Protein AF-A0A0D2MZL7-F1 (afdb_monomer)

Organism: NCBI:txid145388

Foldseek 3Di:
DVPDAAEAEELAPFPPVVDDPVVRVVLVVLLVVVRYHYHYQWDFDDDDDFWTWIARNVPRDIDIDGDDDDDDPDDDFADPVLLVVLVVQPVSVVVCVPPDSRQRAFEAELLQAGASGQQDGDFASRYAYALAGDDRDPLRRVLSVVSNVVLVVQPAGGQQARWNFPPPDDDDPVLSNVLRHADHDPVVVRNPHNDQDVLNLCCVSVSHPDDDDRPPRTDGPRDGRDRDFQWDKADSDDQKIWTWGDDPHDIDIDITNVSSVVVLVVVLVPDPDVVVSVVSDDPPPPPDDDDDDDDDDDDDDDDDDDDDDDDD

pLDDT: mean 75.84, std 22.02, range [25.56, 98.0]

InterPro domains:
  IPR023753 FAD/NAD(P)-binding domain [PF07992] (5-145)
  IPR036188 FAD/NAD(P)-binding domain superfamily [SSF51905] (13-155)
  IPR045024 Alternative NADH dehydrogenase [PTHR43706] (3-275)
  IPR054585 External alternative NADH-ubiquinone oxidoreductase-like, C-terminal domain [PF22366] (231-275)

Radius of gyration: 26.53 Å; Cα contacts (8 Å, |Δi|>4): 399; chains: 1; bounding box: 82×52×64 Å

Structure (mmCIF, N/CA/C/O backbone):
data_AF-A0A0D2MZL7-F1
#
_entry.id   AF-A0A0D2MZL7-F1
#
loop_
_atom_site.group_PDB
_atom_site.id
_atom_site.type_symbol
_atom_site.label_atom_id
_atom_site.label_alt_id
_atom_site.label_comp_id
_atom_site.label_asym_id
_atom_site.label_entity_id
_atom_site.label_seq_id
_atom_site.pdbx_PDB_ins_code
_atom_site.Cartn_x
_atom_site.Cartn_y
_atom_site.Cartn_z
_atom_site.occupancy
_atom_site.B_iso_or_equiv
_atom_site.auth_seq_id
_atom_site.auth_comp_id
_atom_site.auth_asym_id
_atom_site.auth_atom_id
_atom_site.pdbx_PDB_model_num
ATOM 1 N N . MET A 1 1 ? -26.420 4.384 19.463 1.00 57.41 1 MET A N 1
ATOM 2 C CA . MET A 1 1 ? -27.100 3.161 18.980 1.00 57.41 1 MET A CA 1
ATOM 3 C C . MET A 1 1 ? -27.043 2.121 20.092 1.00 57.41 1 MET A C 1
ATOM 5 O O . MET A 1 1 ? -25.947 1.751 20.472 1.00 57.41 1 MET A O 1
ATOM 9 N N . ARG A 1 2 ? -28.179 1.708 20.673 1.00 75.94 2 ARG A N 1
ATOM 10 C CA . ARG A 1 2 ? -28.197 0.866 21.893 1.00 75.94 2 ARG A CA 1
ATOM 11 C C . ARG A 1 2 ? -27.766 -0.592 21.658 1.00 75.94 2 ARG A C 1
ATOM 13 O O . ARG A 1 2 ? -27.312 -1.236 22.592 1.00 75.94 2 ARG A O 1
ATOM 20 N N . PHE A 1 3 ? -27.877 -1.083 20.422 1.00 87.62 3 PHE A N 1
ATOM 21 C CA . PHE A 1 3 ? -27.614 -2.485 20.059 1.00 87.62 3 PHE A CA 1
ATOM 22 C C . PHE A 1 3 ? -26.417 -2.679 19.118 1.00 87.62 3 PHE A C 1
ATOM 24 O O . PHE A 1 3 ? -26.138 -3.799 18.711 1.00 87.62 3 PHE A O 1
ATOM 31 N N . VAL A 1 4 ? -25.721 -1.601 18.747 1.00 92.62 4 VAL A N 1
ATOM 32 C CA . VAL A 1 4 ? -24.595 -1.656 17.804 1.00 92.62 4 VAL A CA 1
ATOM 33 C C . VAL A 1 4 ? -23.317 -1.319 18.553 1.00 92.62 4 VAL A C 1
ATOM 35 O O . VAL A 1 4 ? -23.238 -0.273 19.197 1.00 92.62 4 VAL A O 1
ATOM 38 N N . ARG A 1 5 ? -22.317 -2.193 18.436 1.00 94.19 5 ARG A N 1
ATOM 39 C CA . ARG A 1 5 ? -20.949 -1.967 18.902 1.00 94.19 5 ARG A CA 1
ATOM 40 C C . ARG A 1 5 ? -20.010 -2.077 17.709 1.00 94.19 5 ARG A C 1
ATOM 42 O O . ARG A 1 5 ? -20.110 -3.029 16.942 1.00 94.19 5 ARG A O 1
ATOM 49 N N . VAL A 1 6 ? -19.115 -1.106 17.568 1.00 96.06 6 VAL A N 1
ATOM 50 C CA . VAL A 1 6 ? -18.046 -1.130 16.568 1.00 96.06 6 VAL A CA 1
ATOM 51 C C . VAL A 1 6 ? -16.736 -1.302 17.315 1.00 96.06 6 VAL A C 1
ATOM 53 O O . VAL A 1 6 ? -16.385 -0.437 18.115 1.00 96.06 6 VAL A O 1
ATOM 56 N N . THR A 1 7 ? -16.034 -2.402 17.051 1.00 97.19 7 THR A N 1
ATOM 57 C CA . THR A 1 7 ? -14.728 -2.684 17.649 1.00 97.19 7 THR A CA 1
ATOM 58 C C . THR A 1 7 ? -13.653 -2.675 16.564 1.00 97.19 7 THR A C 1
ATOM 60 O O . THR A 1 7 ? -13.757 -3.402 15.577 1.00 97.19 7 THR A O 1
ATOM 63 N N . LEU A 1 8 ? -12.624 -1.847 16.739 1.00 97.62 8 LEU A N 1
ATOM 64 C CA . LEU A 1 8 ? -11.424 -1.807 15.910 1.00 97.62 8 LEU A CA 1
ATOM 65 C C . LEU A 1 8 ? -10.320 -2.589 16.620 1.00 97.62 8 LEU A C 1
ATOM 67 O O . LEU A 1 8 ? -9.931 -2.253 17.738 1.00 97.62 8 LEU A O 1
ATOM 71 N N . LEU A 1 9 ? -9.814 -3.622 15.953 1.00 97.38 9 LEU A N 1
ATOM 72 C CA . LEU A 1 9 ? -8.755 -4.489 16.459 1.00 97.38 9 LEU A CA 1
ATOM 73 C C . LEU A 1 9 ? -7.430 -4.141 15.782 1.00 97.38 9 LEU A C 1
ATOM 75 O O . LEU A 1 9 ? -7.381 -3.997 14.560 1.00 97.38 9 LEU A O 1
ATOM 79 N N . GLN A 1 10 ? -6.362 -4.022 16.566 1.00 96.25 10 GLN A N 1
ATOM 80 C CA . GLN A 1 10 ? -5.027 -3.700 16.073 1.00 96.25 10 GLN A CA 1
ATOM 81 C C . GLN A 1 10 ? -3.962 -4.465 16.860 1.00 96.25 10 GLN A C 1
ATOM 83 O O . GLN A 1 10 ? -3.988 -4.502 18.090 1.00 96.25 10 GLN A O 1
ATOM 88 N N . ASN A 1 11 ? -2.996 -5.044 16.144 1.00 95.31 11 ASN A N 1
ATOM 89 C CA . ASN A 1 11 ? -1.933 -5.853 16.745 1.00 95.31 11 ASN A CA 1
ATOM 90 C C . ASN A 1 11 ? -0.804 -5.013 17.358 1.00 95.31 11 ASN A C 1
ATOM 92 O O . ASN A 1 11 ? -0.126 -5.478 18.267 1.00 95.31 11 ASN A O 1
ATOM 96 N N . MET A 1 12 ? -0.608 -3.790 16.870 1.00 94.94 12 MET A N 1
ATOM 97 C CA . MET A 1 12 ? 0.361 -2.831 17.399 1.00 94.94 12 MET A CA 1
ATOM 98 C C . MET A 1 12 ? -0.180 -2.100 18.634 1.00 94.94 12 MET A C 1
ATOM 100 O O . MET A 1 12 ? -1.381 -2.099 18.909 1.00 94.94 12 MET A O 1
ATOM 104 N N . ASP A 1 13 ? 0.709 -1.389 19.325 1.00 94.69 13 ASP A N 1
ATOM 105 C CA . ASP A 1 13 ? 0.376 -0.540 20.476 1.00 94.69 13 ASP A CA 1
ATOM 106 C C . ASP A 1 13 ? -0.321 0.785 20.079 1.00 94.69 13 ASP A C 1
ATOM 108 O O . ASP A 1 13 ? -0.603 1.613 20.940 1.00 94.69 13 ASP A O 1
ATOM 112 N N . SER A 1 14 ? -0.603 1.009 18.785 1.00 96.38 14 SER A N 1
ATOM 113 C CA . SER A 1 14 ? -1.323 2.189 18.286 1.00 96.38 14 SER A CA 1
ATOM 114 C C . SER A 1 14 ? -1.909 1.984 16.878 1.00 96.38 14 SER A C 1
ATOM 116 O O . SER A 1 14 ? -1.528 1.068 16.141 1.00 96.38 14 SER A O 1
ATOM 118 N N . ILE A 1 15 ? -2.836 2.862 16.486 1.00 95.88 15 ILE A N 1
ATOM 119 C CA . ILE A 1 15 ? -3.378 2.968 15.122 1.00 95.88 15 ILE A CA 1
ATOM 120 C C . ILE A 1 15 ? -2.661 4.070 14.341 1.00 95.88 15 ILE A C 1
ATOM 122 O O . ILE A 1 15 ? -2.080 4.974 14.933 1.00 95.88 15 ILE A O 1
ATOM 126 N N . LEU A 1 16 ? -2.759 4.028 13.006 1.00 94.31 16 LEU A N 1
ATOM 127 C CA . LEU A 1 16 ? -2.210 5.069 12.126 1.00 94.31 16 LEU A CA 1
ATOM 128 C C . LEU A 1 16 ? -0.713 5.324 12.397 1.00 94.31 16 LEU A C 1
ATOM 130 O O . LEU A 1 16 ? -0.270 6.466 12.468 1.00 94.31 16 LEU A O 1
ATOM 134 N N . THR A 1 17 ? 0.065 4.247 12.552 1.00 93.12 17 THR A N 1
ATOM 135 C CA . THR A 1 17 ? 1.465 4.267 13.020 1.00 93.12 17 THR A CA 1
ATOM 136 C C . THR A 1 17 ? 2.438 5.028 12.118 1.00 93.12 17 THR A C 1
ATOM 138 O O . THR A 1 17 ? 3.569 5.277 12.515 1.00 93.12 17 THR A O 1
ATOM 141 N N . THR A 1 18 ? 2.007 5.415 10.917 1.00 90.38 18 THR A N 1
ATOM 142 C CA . THR A 1 18 ? 2.747 6.294 10.003 1.00 90.38 18 THR A CA 1
ATOM 143 C C . THR A 1 18 ? 2.676 7.774 10.389 1.00 90.38 18 THR A C 1
ATOM 145 O O . THR A 1 18 ? 3.431 8.568 9.846 1.00 90.38 18 THR A O 1
ATOM 148 N N . PHE A 1 19 ? 1.755 8.164 11.275 1.00 92.88 19 PHE A N 1
ATOM 149 C CA . PHE A 1 19 ? 1.649 9.526 11.806 1.00 92.88 19 PHE A CA 1
ATOM 150 C C . PHE A 1 19 ? 2.464 9.686 13.095 1.00 92.88 19 PHE A C 1
ATOM 152 O O . PHE A 1 19 ? 2.832 8.700 13.731 1.00 92.88 19 PHE A O 1
ATOM 159 N N . SER A 1 20 ? 2.700 10.926 13.527 1.00 92.62 20 SER A N 1
ATOM 160 C CA . SER A 1 20 ? 3.358 11.222 14.804 1.00 92.62 20 SER A CA 1
ATOM 161 C C . SER A 1 20 ? 2.528 10.732 16.006 1.00 92.62 20 SER A C 1
ATOM 163 O O . SER A 1 20 ? 1.295 10.686 15.961 1.00 92.62 20 SER A O 1
ATOM 165 N N . ALA A 1 21 ? 3.185 10.368 17.114 1.00 94.56 21 ALA A N 1
ATOM 166 C CA . ALA A 1 21 ? 2.505 9.862 18.315 1.00 94.56 21 ALA A CA 1
ATOM 167 C C . ALA A 1 21 ? 1.379 10.788 18.846 1.00 94.56 21 ALA A C 1
ATOM 169 O O . ALA A 1 21 ? 0.314 10.271 19.204 1.00 94.56 21 ALA A O 1
ATOM 170 N N . PRO A 1 22 ? 1.521 12.134 18.838 1.00 94.19 22 PRO A N 1
ATOM 171 C CA . PRO A 1 22 ? 0.426 13.034 19.204 1.00 94.19 22 PRO A CA 1
ATOM 172 C C . PRO A 1 22 ? -0.807 12.896 18.299 1.00 94.19 22 PRO A C 1
ATOM 174 O O . PRO A 1 22 ? -1.936 12.854 18.794 1.00 94.19 22 PRO A O 1
ATOM 177 N N . MET A 1 23 ? -0.612 12.769 16.981 1.00 94.38 23 MET A N 1
ATOM 178 C CA . MET A 1 23 ? -1.712 12.587 16.028 1.00 94.38 23 MET A CA 1
ATOM 179 C C . MET A 1 23 ? -2.405 11.237 16.209 1.00 94.38 23 MET A C 1
ATOM 181 O O . MET A 1 23 ? -3.634 11.162 16.151 1.00 94.38 23 MET A O 1
ATOM 185 N N . GLN A 1 24 ? -1.639 10.179 16.486 1.00 96.38 24 GLN A N 1
ATOM 186 C CA . GLN A 1 24 ? -2.191 8.861 16.800 1.00 96.38 24 GLN A CA 1
ATOM 187 C C . GLN A 1 24 ? -3.079 8.913 18.055 1.00 96.38 24 GLN A C 1
ATOM 189 O O . GLN A 1 24 ? -4.227 8.461 18.030 1.00 96.38 24 GLN A O 1
ATOM 194 N N . ALA A 1 25 ? -2.599 9.543 19.134 1.00 95.31 25 ALA A N 1
ATOM 195 C CA . ALA A 1 25 ? -3.368 9.722 20.366 1.00 95.31 25 ALA A CA 1
ATOM 196 C C . ALA A 1 25 ? -4.650 10.541 20.129 1.00 95.31 25 ALA A C 1
ATOM 198 O O . ALA A 1 25 ? -5.723 10.208 20.645 1.00 95.31 25 ALA A O 1
ATOM 199 N N . GLN A 1 26 ? -4.573 11.586 19.299 1.00 93.94 26 GLN A N 1
ATOM 200 C CA . GLN A 1 26 ? -5.739 12.373 18.905 1.00 93.94 26 GLN A CA 1
ATOM 201 C C . GLN A 1 26 ? -6.757 11.553 18.098 1.00 93.94 26 GLN A C 1
ATOM 203 O O . GLN A 1 26 ? -7.966 11.724 18.299 1.00 93.94 26 GLN A O 1
ATOM 208 N N . ALA A 1 27 ? -6.296 10.657 17.221 1.00 95.81 27 ALA A N 1
ATOM 209 C CA . ALA A 1 27 ? -7.142 9.743 16.457 1.00 95.81 27 ALA A CA 1
ATOM 210 C C . ALA A 1 27 ? -7.934 8.818 17.385 1.00 95.81 27 ALA A C 1
ATOM 212 O O . ALA A 1 27 ? -9.165 8.792 17.328 1.00 95.81 27 ALA A O 1
ATOM 213 N N . ILE A 1 28 ? -7.228 8.140 18.298 1.00 96.50 28 ILE A N 1
ATOM 214 C CA . ILE A 1 28 ? -7.805 7.217 19.284 1.00 96.50 28 ILE A CA 1
ATOM 215 C C . ILE A 1 28 ? -8.860 7.943 20.119 1.00 96.50 28 ILE A C 1
ATOM 217 O O . ILE A 1 28 ? -10.017 7.525 20.158 1.00 96.50 28 ILE A O 1
ATOM 221 N N . LYS A 1 29 ? -8.505 9.098 20.696 1.00 95.56 29 LYS A N 1
ATOM 222 C CA . LYS A 1 29 ? -9.428 9.922 21.492 1.00 95.56 29 LYS A CA 1
ATOM 223 C C . LYS A 1 29 ? -10.668 10.334 20.697 1.00 95.56 29 LYS A C 1
ATOM 225 O O . LYS A 1 29 ? -11.769 10.394 21.240 1.00 95.56 29 LYS A O 1
ATOM 230 N N . THR A 1 30 ? -10.505 10.660 19.417 1.00 94.75 30 THR A N 1
ATOM 231 C CA . THR A 1 30 ? -11.607 11.099 18.550 1.00 94.75 30 THR A CA 1
ATOM 232 C C . THR A 1 30 ? -12.548 9.955 18.186 1.00 94.75 30 THR A C 1
ATOM 234 O O . THR A 1 30 ? -13.761 10.159 18.195 1.00 94.75 30 THR A O 1
ATOM 237 N N . MET A 1 31 ? -12.015 8.769 17.897 1.00 95.62 31 MET A N 1
ATOM 238 C CA . MET A 1 31 ? -12.799 7.574 17.580 1.00 95.62 31 MET A CA 1
ATOM 239 C C . MET A 1 31 ? -13.505 7.003 18.820 1.00 95.62 31 MET A C 1
ATOM 241 O O . MET A 1 31 ? -14.687 6.676 18.754 1.00 95.62 31 MET A O 1
ATOM 245 N N . GLN A 1 32 ? -12.849 6.989 19.984 1.00 95.38 32 GLN A N 1
ATOM 246 C CA . GLN A 1 32 ? -13.471 6.571 21.249 1.00 95.38 32 GLN A CA 1
ATOM 247 C C . GLN A 1 32 ? -14.637 7.482 21.653 1.00 95.38 32 GLN A C 1
ATOM 249 O O . GLN A 1 32 ? -15.684 7.002 22.081 1.00 95.38 32 GLN A O 1
ATOM 254 N N . LYS A 1 33 ? -14.517 8.802 21.437 1.00 94.50 33 LYS A N 1
ATOM 255 C CA . LYS A 1 33 ? -15.639 9.750 21.607 1.00 94.50 33 LYS A CA 1
ATOM 256 C C . LYS A 1 33 ? -16.830 9.455 20.689 1.00 94.50 33 LYS A C 1
ATOM 258 O O . LYS A 1 33 ? -17.936 9.890 20.984 1.00 94.50 33 LYS A O 1
ATOM 263 N N . GLN A 1 34 ? -16.606 8.738 19.591 1.00 92.44 34 GLN A N 1
ATOM 264 C CA . GLN A 1 34 ? -17.641 8.269 18.666 1.00 92.44 34 GLN A CA 1
ATOM 265 C C . GLN A 1 34 ? -18.130 6.850 19.012 1.00 92.44 34 GLN A C 1
ATOM 267 O O . GLN A 1 34 ? -18.788 6.216 18.193 1.00 92.44 34 GLN A O 1
ATOM 272 N N . ALA A 1 35 ? -17.828 6.359 20.221 1.00 93.50 35 ALA A N 1
ATOM 273 C CA . ALA A 1 35 ? -18.182 5.029 20.718 1.00 93.50 35 ALA A CA 1
ATOM 274 C C . ALA A 1 35 ? -17.584 3.859 19.910 1.00 93.50 35 ALA A C 1
ATOM 276 O O . ALA A 1 35 ? -18.133 2.757 19.921 1.00 93.50 35 ALA A O 1
ATOM 277 N N . VAL A 1 36 ? -16.451 4.085 19.233 1.00 95.81 36 VAL A N 1
ATOM 278 C CA . VAL A 1 36 ? -15.629 3.001 18.682 1.00 95.81 36 VAL A CA 1
ATOM 279 C C . VAL A 1 36 ? -14.785 2.415 19.810 1.00 95.81 36 VAL A C 1
ATOM 281 O O . VAL A 1 36 ? -13.987 3.121 20.430 1.00 95.81 36 VAL A O 1
ATOM 284 N N . ASP A 1 37 ? -14.959 1.125 20.065 1.00 96.19 37 ASP A N 1
ATOM 285 C CA . ASP A 1 37 ? -14.127 0.352 20.979 1.00 96.19 37 ASP A CA 1
ATOM 286 C C . ASP A 1 37 ? -12.812 -0.004 20.272 1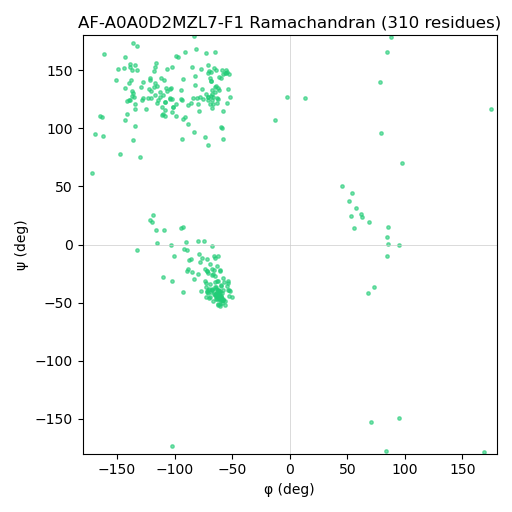.00 96.19 37 ASP A C 1
ATOM 288 O O . ASP A 1 37 ? -12.815 -0.691 19.256 1.00 96.19 37 ASP A O 1
ATOM 292 N N . ILE A 1 38 ? -11.681 0.509 20.752 1.00 97.44 38 ILE A N 1
ATOM 293 C CA . ILE A 1 38 ? -10.372 0.280 20.129 1.00 97.44 38 ILE A CA 1
ATOM 294 C C . ILE A 1 38 ? -9.581 -0.661 21.025 1.00 97.44 38 ILE A C 1
ATOM 296 O O . ILE A 1 38 ? -9.215 -0.287 22.140 1.00 97.44 38 ILE A O 1
ATOM 300 N N . ARG A 1 39 ? -9.263 -1.852 20.516 1.00 96.94 39 ARG A N 1
ATOM 301 C CA . ARG A 1 39 ? -8.434 -2.840 21.214 1.00 96.94 39 ARG A CA 1
ATOM 302 C C . ARG A 1 39 ? -7.090 -2.949 20.498 1.00 96.94 39 ARG A C 1
ATOM 304 O O . ARG A 1 39 ? -7.017 -3.379 19.349 1.00 96.94 39 ARG A O 1
ATOM 311 N N . LEU A 1 40 ? -6.047 -2.493 21.185 1.00 97.38 40 LEU A N 1
ATOM 312 C CA . LEU A 1 40 ? -4.654 -2.479 20.730 1.00 97.38 40 LEU A CA 1
ATOM 313 C C . LEU A 1 40 ? -3.899 -3.680 21.311 1.00 97.38 40 LEU A C 1
ATOM 315 O O . LEU A 1 40 ? -4.342 -4.264 22.301 1.00 97.38 40 LEU A O 1
ATOM 319 N N . GLY A 1 41 ? -2.755 -4.036 20.727 1.00 96.81 41 GLY A N 1
ATOM 320 C CA . GLY A 1 41 ? -1.950 -5.168 21.194 1.00 96.81 41 GLY A CA 1
ATOM 321 C C . GLY A 1 41 ? -2.668 -6.520 21.096 1.00 96.81 41 GLY A C 1
ATOM 322 O O . GLY A 1 41 ? -2.330 -7.447 21.834 1.00 96.81 41 GLY A O 1
ATOM 323 N N . VAL A 1 42 ? -3.669 -6.642 20.218 1.00 97.12 42 VAL A N 1
ATOM 324 C CA . VAL A 1 42 ? -4.440 -7.875 20.003 1.00 97.12 42 VAL A CA 1
ATOM 325 C C . VAL A 1 42 ? -4.352 -8.315 18.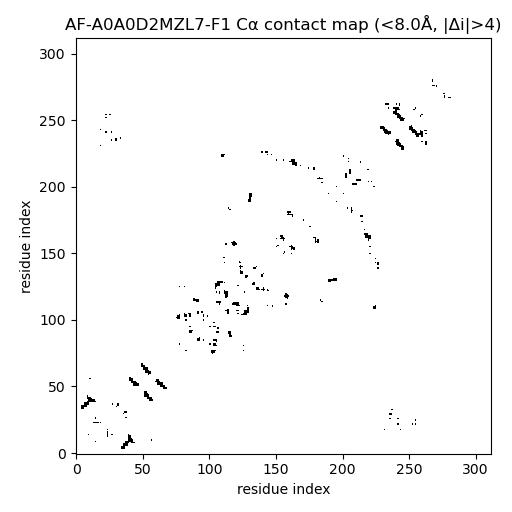549 1.00 97.12 42 VAL A C 1
ATOM 327 O O . VAL A 1 42 ? -4.512 -7.527 17.620 1.00 97.12 42 VAL A O 1
ATOM 330 N N . ARG A 1 43 ? -4.104 -9.603 18.334 1.00 96.81 43 ARG A N 1
ATOM 331 C CA . ARG A 1 43 ? -4.024 -10.212 17.008 1.00 96.81 43 ARG A CA 1
ATOM 332 C C . ARG A 1 43 ? -5.186 -11.169 16.816 1.00 96.81 43 ARG A C 1
ATOM 334 O O . ARG A 1 43 ? -5.412 -12.030 17.655 1.00 96.81 43 ARG A O 1
ATOM 341 N N . VAL A 1 44 ? -5.872 -11.059 15.686 1.00 96.88 44 VAL A N 1
ATOM 342 C CA . VAL A 1 44 ? -6.833 -12.080 15.261 1.00 96.88 44 VAL A CA 1
ATOM 343 C C . VAL A 1 44 ? -6.070 -13.330 14.833 1.00 96.88 44 VAL A C 1
ATOM 345 O O . VAL A 1 44 ? -5.174 -13.240 13.992 1.00 96.88 44 VAL A O 1
ATOM 348 N N . THR A 1 45 ? -6.425 -14.480 15.397 1.00 96.56 45 THR A N 1
ATOM 349 C CA . THR A 1 45 ? -5.819 -15.781 15.073 1.00 96.56 45 THR A CA 1
ATOM 350 C C . THR A 1 45 ? -6.768 -16.699 14.309 1.00 96.56 45 THR A C 1
ATOM 352 O O . THR A 1 45 ? -6.306 -17.493 13.494 1.00 96.56 45 THR A O 1
ATOM 355 N N . ALA A 1 46 ? -8.080 -16.557 14.503 1.00 96.88 46 ALA A N 1
ATOM 356 C CA . ALA A 1 46 ? -9.094 -17.302 13.766 1.00 96.88 46 ALA A CA 1
ATOM 357 C C . ALA A 1 46 ? -10.384 -16.488 13.610 1.00 96.88 46 ALA A C 1
ATOM 359 O O . ALA A 1 46 ? -10.719 -15.660 14.458 1.00 96.88 46 ALA A O 1
ATOM 360 N N . ILE A 1 47 ? -11.113 -16.746 12.523 1.00 96.69 47 ILE A N 1
ATOM 361 C CA . ILE A 1 47 ? -12.442 -16.188 12.259 1.00 96.69 47 ILE A CA 1
ATOM 362 C C . ILE A 1 47 ? -13.382 -17.365 12.009 1.00 96.69 47 ILE A C 1
ATOM 364 O O . ILE A 1 47 ? -13.201 -18.108 11.045 1.00 96.69 47 ILE A O 1
ATOM 368 N N . ALA A 1 48 ? -14.373 -17.532 12.881 1.00 96.62 48 ALA A N 1
ATOM 369 C CA . ALA A 1 48 ? -15.465 -18.481 12.714 1.00 96.62 48 ALA A CA 1
ATOM 370 C C . ALA A 1 48 ? -16.738 -17.750 12.257 1.00 96.62 48 ALA A C 1
ATOM 372 O O . ALA A 1 48 ? -16.710 -16.559 11.938 1.00 96.62 48 ALA A O 1
ATOM 373 N N . ARG A 1 49 ? -17.865 -18.465 12.187 1.00 95.56 49 ARG A N 1
ATOM 374 C CA . ARG A 1 49 ? -19.135 -17.935 11.665 1.00 95.56 49 ARG A CA 1
ATOM 375 C C . ARG A 1 49 ? -19.682 -16.756 12.479 1.00 95.56 49 ARG A C 1
ATOM 377 O O . ARG A 1 49 ? -20.241 -15.836 11.895 1.00 95.56 49 ARG A O 1
ATOM 384 N N . ASP A 1 50 ? -19.555 -16.816 13.796 1.00 96.12 50 ASP A N 1
ATOM 385 C CA . ASP A 1 50 ? -20.186 -15.914 14.767 1.00 96.12 50 ASP A CA 1
ATOM 386 C C . ASP A 1 50 ? -19.212 -15.393 15.835 1.00 96.12 50 ASP A C 1
ATOM 388 O O . ASP A 1 50 ? -19.563 -14.520 16.630 1.00 96.12 50 ASP A O 1
ATOM 392 N N . GLU A 1 51 ? -17.969 -15.875 15.826 1.00 97.44 51 GLU A N 1
ATOM 393 C CA . GLU A 1 51 ? -16.924 -15.479 16.763 1.00 97.44 51 GLU A CA 1
ATOM 394 C C . GLU A 1 51 ? -15.574 -15.256 16.077 1.00 97.44 51 GLU A C 1
ATOM 396 O O . GLU A 1 51 ? -15.235 -15.875 15.065 1.00 97.44 51 GLU A O 1
ATOM 401 N N . ILE A 1 52 ? -14.784 -14.360 16.659 1.00 97.38 52 ILE A N 1
ATOM 402 C CA . ILE A 1 52 ? -13.389 -14.130 16.304 1.00 97.38 52 ILE A CA 1
ATOM 403 C C . ILE A 1 52 ? -12.510 -14.500 17.496 1.00 97.38 52 ILE A C 1
ATOM 405 O O . ILE A 1 52 ? -12.826 -14.160 18.639 1.00 97.38 52 ILE A O 1
ATOM 409 N N . THR A 1 53 ? -11.412 -15.204 17.235 1.00 98.00 53 THR A N 1
ATOM 410 C CA . THR A 1 53 ? -10.410 -15.533 18.253 1.00 98.00 53 THR A CA 1
ATOM 411 C C . THR A 1 53 ? -9.309 -14.487 18.219 1.00 98.00 53 THR A C 1
ATOM 413 O O . THR A 1 53 ? -8.716 -14.211 17.172 1.00 98.00 53 THR A O 1
ATOM 416 N N . LEU A 1 54 ? -9.064 -13.883 19.375 1.00 97.75 54 LEU A N 1
ATOM 417 C CA . LEU A 1 54 ? -8.070 -12.852 19.611 1.00 97.75 54 LEU A CA 1
ATOM 418 C C . LEU A 1 54 ? -6.972 -13.418 20.501 1.00 97.75 54 LEU A C 1
ATOM 420 O O . LEU A 1 54 ? -7.245 -14.159 21.436 1.00 97.75 54 LEU A O 1
ATOM 424 N N . CYS A 1 55 ? -5.739 -13.016 20.243 1.00 97.75 55 CYS A N 1
ATOM 425 C CA . CYS A 1 55 ? -4.582 -13.325 21.063 1.00 97.75 55 CYS A CA 1
ATOM 426 C C . CYS A 1 55 ? -3.925 -12.011 21.490 1.00 97.75 55 CYS A C 1
ATOM 428 O O . CYS A 1 55 ? -3.602 -11.168 20.645 1.00 97.75 55 CYS A O 1
ATOM 430 N N . ASN A 1 56 ? -3.732 -11.820 22.792 1.00 97.31 56 ASN A N 1
ATOM 431 C CA . ASN A 1 56 ? -2.951 -10.703 23.305 1.00 97.31 56 ASN A CA 1
ATOM 432 C C . ASN A 1 56 ? -1.478 -10.890 22.916 1.00 97.3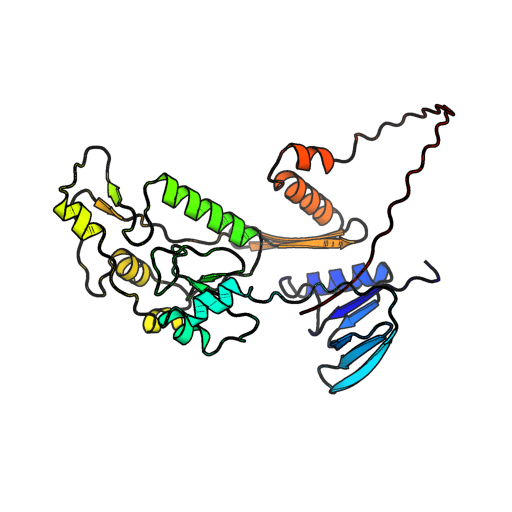1 56 ASN A C 1
ATOM 434 O O . ASN A 1 56 ? -0.862 -11.898 23.250 1.00 97.31 56 ASN A O 1
ATOM 438 N N . VAL A 1 57 ? -0.900 -9.902 22.238 1.00 95.69 57 VAL A N 1
ATOM 439 C CA . VAL A 1 57 ? 0.452 -9.998 21.669 1.00 95.69 57 VAL A CA 1
ATOM 440 C C . VAL A 1 57 ? 1.540 -10.093 22.748 1.00 95.69 57 VAL A C 1
ATOM 442 O O . VAL A 1 57 ? 2.601 -10.653 22.488 1.00 95.69 57 VAL A O 1
ATOM 445 N N . LYS A 1 58 ? 1.293 -9.576 23.959 1.00 95.00 58 LYS A N 1
ATOM 446 C CA . LYS A 1 58 ? 2.267 -9.566 25.066 1.00 95.00 58 LYS A CA 1
ATOM 447 C C . LYS A 1 58 ? 2.127 -10.785 25.975 1.00 95.00 58 LYS A C 1
ATOM 449 O O . LYS A 1 58 ? 3.134 -11.335 26.407 1.00 95.00 58 LYS A O 1
ATOM 454 N N . THR A 1 59 ? 0.899 -11.202 26.278 1.00 96.31 59 THR A N 1
ATOM 455 C CA . THR A 1 59 ? 0.639 -12.289 27.241 1.00 96.31 59 THR A CA 1
ATOM 456 C C . THR A 1 59 ? 0.339 -13.637 26.589 1.00 96.31 59 THR A C 1
ATOM 458 O O . THR A 1 59 ? 0.270 -14.637 27.294 1.00 96.31 59 THR A O 1
ATOM 461 N N . ASN A 1 60 ? 0.132 -13.676 25.268 1.00 95.62 60 ASN A N 1
ATOM 462 C CA . ASN A 1 60 ? -0.394 -14.826 24.521 1.00 95.62 60 ASN A CA 1
ATOM 463 C C . ASN A 1 60 ? -1.754 -15.347 25.022 1.00 95.62 60 ASN A C 1
ATOM 465 O O . ASN A 1 60 ? -2.174 -16.433 24.635 1.00 95.62 60 ASN A O 1
ATOM 469 N N . ALA A 1 61 ? -2.464 -14.581 25.856 1.00 96.75 61 ALA A N 1
ATOM 470 C CA . ALA A 1 61 ? -3.793 -14.957 26.318 1.00 96.75 61 ALA A CA 1
ATOM 471 C C . ALA A 1 61 ? -4.794 -14.919 25.157 1.00 96.75 61 ALA A C 1
ATOM 473 O O . ALA A 1 61 ? -4.831 -13.940 24.403 1.00 96.75 61 ALA A O 1
ATOM 474 N N . GLU A 1 62 ? -5.606 -15.967 25.039 1.00 97.31 62 GLU A N 1
ATOM 475 C CA . GLU A 1 62 ? -6.667 -16.053 24.040 1.00 97.31 62 GLU A CA 1
ATOM 476 C C . GLU A 1 62 ? -8.005 -15.551 24.588 1.00 97.31 62 GLU A C 1
ATOM 478 O O . GLU A 1 62 ? -8.365 -15.785 25.742 1.00 97.31 62 GLU A O 1
ATOM 483 N N . GLU A 1 63 ? -8.761 -14.868 23.736 1.00 96.81 63 GLU A N 1
ATOM 484 C CA . GLU A 1 63 ? -10.108 -14.384 24.013 1.00 96.81 63 GLU A CA 1
ATOM 485 C C . GLU A 1 63 ? -10.987 -14.634 22.785 1.00 96.81 63 GLU A C 1
ATOM 487 O O . GLU A 1 63 ? -10.557 -14.446 21.647 1.00 96.81 63 GLU A O 1
ATOM 492 N N . LYS A 1 64 ? -12.242 -15.025 23.005 1.00 97.25 64 LYS A N 1
ATOM 493 C CA . LYS A 1 64 ? -13.250 -15.114 21.946 1.00 97.25 64 LYS A CA 1
ATOM 494 C C . LYS A 1 64 ? -14.195 -13.925 22.033 1.00 97.25 64 LYS A C 1
ATOM 496 O O . LYS A 1 64 ? -14.667 -13.586 23.116 1.00 97.25 64 LYS A O 1
ATOM 501 N N . MET A 1 65 ? -14.491 -13.313 20.892 1.00 96.50 65 MET A N 1
ATOM 502 C CA . MET A 1 65 ? -15.395 -12.169 20.801 1.00 96.50 65 MET A CA 1
ATOM 503 C C . MET A 1 65 ? -16.484 -12.442 19.755 1.00 96.50 65 MET A C 1
ATOM 505 O O . MET A 1 65 ? -16.149 -12.747 18.609 1.00 96.50 65 MET A O 1
ATOM 509 N N . PRO A 1 66 ? -17.779 -12.322 20.099 1.00 96.75 66 PRO A N 1
ATOM 510 C CA . PRO A 1 66 ? -18.850 -12.487 19.127 1.00 96.75 66 PRO A CA 1
ATOM 511 C C . PRO A 1 66 ? -18.891 -11.304 18.157 1.00 96.75 66 PRO A C 1
ATOM 513 O O . PRO A 1 66 ? -18.615 -10.162 18.539 1.00 96.75 66 PRO A O 1
ATOM 516 N N . TYR A 1 67 ? -19.280 -11.553 16.910 1.00 96.62 67 TYR A N 1
ATOM 517 C CA . TYR A 1 67 ? -19.457 -10.498 15.914 1.00 96.62 67 TYR A CA 1
ATOM 518 C C . TYR A 1 67 ? -20.642 -10.786 14.983 1.00 96.62 67 TYR A C 1
ATOM 520 O O . TYR A 1 67 ? -21.001 -11.933 14.745 1.00 96.62 67 TYR A O 1
ATOM 528 N N . GLY A 1 68 ? -21.254 -9.724 14.447 1.00 96.25 68 GLY A N 1
ATOM 529 C CA . GLY A 1 68 ? -22.282 -9.832 13.398 1.00 96.25 68 GLY A CA 1
ATOM 530 C C . GLY A 1 68 ? -21.760 -9.512 11.993 1.00 96.25 68 GLY A C 1
ATOM 531 O O . GLY A 1 68 ? -22.224 -10.077 11.010 1.00 96.25 68 GLY A O 1
ATOM 532 N N . LEU A 1 69 ? -20.777 -8.612 11.896 1.00 95.38 69 LEU A N 1
ATOM 533 C CA . LEU A 1 69 ? -20.089 -8.248 10.658 1.00 95.38 69 LEU A CA 1
ATOM 534 C C . LEU A 1 69 ? -18.585 -8.139 10.924 1.00 95.38 69 LEU A C 1
ATOM 536 O O . LEU A 1 69 ? -18.177 -7.419 11.835 1.00 95.38 69 LEU A O 1
ATOM 540 N N . CYS A 1 70 ? -17.773 -8.826 10.120 1.00 95.81 70 CYS A N 1
ATOM 541 C CA . CYS A 1 70 ? -16.319 -8.702 10.136 1.00 95.81 70 CYS A CA 1
ATOM 542 C C . CYS A 1 70 ? -15.860 -7.956 8.878 1.00 95.81 70 CYS A C 1
ATOM 544 O O . CYS A 1 70 ? -16.141 -8.384 7.759 1.00 95.81 70 CYS A O 1
ATOM 546 N N . LEU A 1 71 ? -15.149 -6.842 9.065 1.00 96.25 71 LEU A N 1
ATOM 547 C CA . LEU A 1 71 ? -14.461 -6.127 7.994 1.00 96.25 71 LEU A CA 1
ATOM 548 C C . LEU A 1 71 ? -12.956 -6.343 8.153 1.00 96.25 71 LEU A C 1
ATOM 550 O O . LEU A 1 71 ? -12.348 -5.819 9.085 1.00 96.25 71 LEU A O 1
ATOM 554 N N . TRP A 1 72 ? -12.353 -7.095 7.233 1.00 94.94 72 TRP A N 1
ATOM 555 C CA . TRP A 1 72 ? -10.913 -7.336 7.236 1.00 94.94 72 TRP A CA 1
ATOM 556 C C . TRP A 1 72 ? -10.185 -6.316 6.359 1.00 94.94 72 TRP A C 1
ATOM 558 O O . TRP A 1 72 ? -10.257 -6.370 5.133 1.00 94.94 72 TRP A O 1
ATOM 568 N N . SER A 1 73 ? -9.470 -5.386 6.990 1.00 93.25 73 SER A N 1
ATOM 569 C CA . SER A 1 73 ? -8.711 -4.325 6.312 1.00 93.25 73 SER A CA 1
ATOM 570 C C . SER A 1 73 ? -7.204 -4.391 6.595 1.00 93.25 73 SER A C 1
ATOM 572 O O . SER A 1 73 ? -6.531 -3.361 6.568 1.00 93.25 73 SER A O 1
ATOM 574 N N . ALA A 1 74 ? -6.677 -5.576 6.926 1.00 89.38 74 ALA A N 1
ATOM 575 C CA . ALA A 1 74 ? -5.291 -5.763 7.350 1.00 89.38 74 ALA A CA 1
ATOM 576 C C . ALA A 1 74 ? -4.491 -6.648 6.380 1.00 89.38 74 ALA A C 1
ATOM 578 O O . ALA A 1 74 ? -4.869 -7.782 6.096 1.00 89.38 74 ALA A O 1
ATOM 579 N N . GLY A 1 75 ? -3.327 -6.153 5.958 1.00 86.88 75 GLY A N 1
ATOM 580 C CA . GLY A 1 75 ? -2.345 -6.915 5.187 1.00 86.88 75 GLY A CA 1
ATOM 581 C C . GLY A 1 75 ? -2.675 -7.060 3.699 1.00 86.88 75 GLY A C 1
ATOM 582 O O . GLY A 1 75 ? -3.807 -7.326 3.307 1.00 86.88 75 GLY A O 1
ATOM 583 N N . ASN A 1 76 ? -1.637 -6.939 2.873 1.00 90.88 76 ASN A N 1
ATOM 584 C CA . ASN A 1 76 ? -1.682 -7.268 1.452 1.00 90.88 76 ASN A CA 1
ATOM 585 C C . ASN A 1 76 ? -0.862 -8.541 1.223 1.00 90.88 76 ASN A C 1
ATOM 587 O O . ASN A 1 76 ? 0.199 -8.717 1.824 1.00 90.88 76 ASN A O 1
ATOM 591 N N . ALA A 1 77 ? -1.335 -9.411 0.334 1.00 92.12 77 ALA A N 1
ATOM 592 C CA . ALA A 1 77 ? -0.632 -10.624 -0.063 1.00 92.12 77 ALA A CA 1
ATOM 593 C C . ALA A 1 77 ? -0.298 -10.592 -1.557 1.00 92.12 77 ALA A C 1
ATOM 595 O O . ALA A 1 77 ? -1.033 -10.028 -2.372 1.00 92.12 77 ALA A O 1
ATOM 596 N N . ALA A 1 78 ? 0.806 -11.237 -1.916 1.00 94.31 78 ALA A N 1
ATOM 597 C CA . ALA A 1 78 ? 1.214 -11.419 -3.297 1.00 94.31 78 ALA A CA 1
ATOM 598 C C . ALA A 1 78 ? 0.166 -12.238 -4.063 1.00 94.31 78 ALA A C 1
ATOM 600 O O . ALA A 1 78 ? -0.291 -13.282 -3.589 1.00 94.31 78 ALA A O 1
ATOM 601 N N . ARG A 1 79 ? -0.188 -11.789 -5.271 1.00 95.75 79 ARG A N 1
ATOM 602 C CA . ARG A 1 79 ? -1.062 -12.549 -6.176 1.00 95.75 79 ARG A CA 1
ATOM 603 C C . ARG A 1 79 ? -0.336 -13.779 -6.745 1.00 95.75 79 ARG A C 1
ATOM 605 O O . ARG A 1 79 ? 0.884 -13.719 -6.896 1.00 95.75 79 ARG A O 1
ATOM 612 N N . PRO A 1 80 ? -1.059 -14.844 -7.153 1.00 95.38 80 PRO A N 1
ATOM 613 C CA . PRO A 1 80 ? -0.453 -16.036 -7.756 1.00 95.38 80 PRO A CA 1
ATOM 614 C C . PRO A 1 80 ? 0.492 -15.732 -8.925 1.00 95.38 80 PRO A C 1
ATOM 616 O O . PRO A 1 80 ? 1.574 -16.298 -8.983 1.00 95.38 80 PRO A O 1
ATOM 619 N N . LEU A 1 81 ? 0.142 -14.769 -9.788 1.00 95.81 81 LEU A N 1
ATOM 620 C CA . LEU A 1 81 ? 1.009 -14.313 -10.882 1.00 95.81 81 LEU A CA 1
ATOM 621 C C . LEU A 1 81 ? 2.367 -13.797 -10.383 1.00 95.81 81 LEU A C 1
ATOM 623 O O . LEU A 1 81 ? 3.403 -14.176 -10.913 1.00 95.81 81 LEU A O 1
ATOM 627 N N . VAL A 1 82 ? 2.368 -12.954 -9.346 1.00 96.56 82 VAL A N 1
ATOM 628 C CA . VAL A 1 82 ? 3.600 -12.386 -8.774 1.00 96.56 82 VAL A CA 1
ATOM 629 C C . VAL A 1 82 ? 4.455 -13.494 -8.167 1.00 96.56 82 VAL A C 1
ATOM 631 O O . VAL A 1 82 ? 5.654 -13.536 -8.410 1.00 96.56 82 VAL A O 1
ATOM 634 N N . ARG A 1 83 ? 3.835 -14.426 -7.431 1.00 95.56 83 ARG A N 1
ATOM 635 C CA . ARG A 1 83 ? 4.535 -15.587 -6.860 1.00 95.56 83 ARG A CA 1
ATOM 636 C C . ARG A 1 83 ? 5.151 -16.469 -7.946 1.00 95.56 83 ARG A C 1
ATOM 638 O O . ARG A 1 83 ? 6.297 -16.875 -7.807 1.00 95.56 83 ARG A O 1
ATOM 645 N N . GLY A 1 84 ? 4.408 -16.721 -9.023 1.00 95.69 84 GLY A N 1
ATOM 646 C CA . GLY A 1 84 ? 4.884 -17.494 -10.168 1.00 95.69 84 GLY A CA 1
ATOM 647 C C . GLY A 1 84 ? 6.083 -16.841 -10.851 1.00 95.69 84 GLY A C 1
ATOM 648 O O . GLY A 1 84 ? 7.085 -17.508 -11.074 1.00 95.69 84 GLY A O 1
ATOM 649 N N . LEU A 1 85 ? 6.021 -15.530 -11.109 1.00 95.94 85 LEU A N 1
ATOM 650 C CA . LEU A 1 85 ? 7.132 -14.789 -11.716 1.00 95.94 85 LEU A CA 1
ATOM 651 C C . LEU A 1 85 ? 8.376 -14.767 -10.818 1.00 95.94 85 LEU A C 1
ATOM 653 O O . LEU A 1 85 ? 9.476 -15.002 -11.304 1.00 95.94 85 LEU A O 1
ATOM 657 N N . VAL A 1 86 ? 8.206 -14.538 -9.511 1.00 95.69 86 VAL A N 1
ATOM 658 C CA . VAL A 1 86 ? 9.321 -14.578 -8.549 1.00 95.69 86 VAL A CA 1
ATOM 659 C C . VAL A 1 86 ? 9.968 -15.964 -8.509 1.00 95.69 86 VAL A C 1
ATOM 661 O O . VAL A 1 86 ? 11.186 -16.051 -8.464 1.00 95.69 86 VAL A O 1
ATOM 664 N N . GLY A 1 87 ? 9.174 -17.038 -8.561 1.00 94.88 87 GLY A N 1
ATOM 665 C CA . GLY A 1 87 ? 9.686 -18.412 -8.579 1.00 94.88 87 GLY A CA 1
ATOM 666 C C . GLY A 1 87 ? 10.349 -18.829 -9.897 1.00 94.88 87 GLY A C 1
ATOM 667 O O . GLY A 1 87 ? 11.154 -19.754 -9.898 1.00 94.88 87 GLY A O 1
ATOM 668 N N . ALA A 1 88 ? 10.013 -18.170 -11.008 1.00 96.00 88 ALA A N 1
ATOM 669 C CA . ALA A 1 88 ? 10.523 -18.503 -12.337 1.00 96.00 88 ALA A CA 1
ATOM 670 C C . ALA A 1 88 ? 11.831 -17.779 -12.699 1.00 96.00 88 ALA A C 1
ATOM 672 O O . ALA A 1 88 ? 12.560 -18.257 -13.565 1.00 96.00 88 ALA A O 1
ATOM 673 N N . ILE A 1 89 ? 12.126 -16.637 -12.068 1.00 92.38 89 ILE A N 1
ATOM 674 C CA . ILE A 1 89 ? 13.308 -15.816 -12.368 1.00 92.38 89 ILE A CA 1
ATOM 675 C C . ILE A 1 89 ? 14.375 -16.065 -11.285 1.00 92.38 89 ILE A C 1
ATOM 677 O O . ILE A 1 89 ? 14.144 -15.685 -10.133 1.00 92.38 89 ILE A O 1
ATOM 681 N N . PRO A 1 90 ? 15.541 -16.665 -11.606 1.00 89.69 90 PRO A N 1
ATOM 682 C CA . PRO A 1 90 ? 16.552 -17.045 -10.613 1.00 89.69 90 PRO A CA 1
ATOM 683 C C . PRO A 1 90 ? 16.981 -15.903 -9.682 1.00 89.69 90 PRO A C 1
ATOM 685 O O . PRO A 1 90 ? 17.018 -16.069 -8.465 1.00 89.69 90 PRO A O 1
ATOM 688 N N . GLU A 1 91 ? 17.220 -14.710 -10.224 1.00 85.62 91 GLU A N 1
ATOM 689 C CA . GLU A 1 91 ? 17.613 -13.533 -9.447 1.00 85.62 91 GLU A CA 1
ATOM 690 C C . GLU A 1 91 ? 16.509 -13.084 -8.479 1.00 85.62 91 GLU A C 1
ATOM 692 O O . GLU A 1 91 ? 16.795 -12.603 -7.383 1.00 85.62 91 GLU A O 1
ATOM 697 N N . GLN A 1 92 ? 15.236 -13.266 -8.844 1.00 92.00 92 GLN A N 1
ATOM 698 C CA . GLN A 1 92 ? 14.103 -12.962 -7.965 1.00 92.00 92 GLN A CA 1
ATOM 699 C C . GLN A 1 92 ? 13.978 -13.983 -6.831 1.00 92.00 92 GLN A C 1
ATOM 701 O O . GLN A 1 92 ? 13.656 -13.600 -5.703 1.00 92.00 92 GLN A O 1
ATOM 706 N N . VAL A 1 93 ? 14.259 -15.264 -7.098 1.00 92.06 93 VAL A N 1
ATOM 707 C CA . VAL A 1 93 ? 14.308 -16.308 -6.062 1.00 92.06 93 VAL A CA 1
ATOM 708 C C . VAL A 1 93 ? 15.353 -15.942 -5.014 1.00 92.06 93 VAL A C 1
ATOM 710 O O . VAL A 1 93 ? 15.034 -15.887 -3.828 1.00 92.06 93 VAL A O 1
ATOM 713 N N . GLU A 1 94 ? 16.567 -15.598 -5.445 1.00 88.12 94 GLU A N 1
ATOM 714 C CA . GLU A 1 94 ? 17.650 -15.180 -4.550 1.00 88.12 94 GLU A CA 1
ATOM 715 C C . GLU A 1 94 ? 17.265 -13.956 -3.707 1.00 88.12 94 GLU A C 1
ATOM 717 O O . GLU A 1 94 ? 17.376 -13.979 -2.479 1.00 88.12 94 GLU A O 1
ATOM 722 N N . LEU A 1 95 ? 16.709 -12.919 -4.341 1.00 86.62 95 LEU A N 1
ATOM 723 C CA . LEU A 1 95 ? 16.296 -11.680 -3.670 1.00 86.62 95 LEU A CA 1
ATOM 724 C C . LEU A 1 95 ? 15.089 -11.844 -2.732 1.00 86.62 95 LEU A C 1
ATOM 726 O O . LEU A 1 95 ? 14.832 -10.966 -1.902 1.00 86.62 95 LEU A O 1
ATOM 730 N N . SER A 1 96 ? 14.332 -12.937 -2.852 1.00 90.12 96 SER A N 1
ATOM 731 C CA . SER A 1 96 ? 13.137 -13.203 -2.044 1.00 90.12 96 SER A CA 1
ATOM 732 C C . SER A 1 96 ? 13.348 -14.232 -0.929 1.00 90.12 96 SER A C 1
ATOM 734 O O . SER A 1 96 ? 12.429 -14.430 -0.136 1.00 90.12 96 SER A O 1
ATOM 736 N N . LYS A 1 97 ? 14.551 -14.812 -0.775 1.00 87.69 97 LYS A N 1
ATOM 737 C CA . LYS A 1 97 ? 14.859 -15.832 0.253 1.00 87.69 97 LYS A CA 1
ATOM 738 C C . LYS A 1 97 ? 14.504 -15.422 1.684 1.00 87.69 97 LYS A C 1
ATOM 740 O O . LYS A 1 97 ? 14.021 -16.242 2.456 1.00 87.69 97 LYS A O 1
ATOM 745 N N . ALA A 1 98 ? 14.735 -14.158 2.037 1.00 84.31 98 ALA A N 1
ATOM 746 C CA . ALA A 1 98 ? 14.445 -13.624 3.371 1.00 84.31 98 ALA A CA 1
ATOM 747 C C . ALA A 1 98 ? 13.015 -13.062 3.515 1.00 84.31 98 ALA A C 1
ATOM 749 O O . ALA A 1 98 ? 12.628 -12.608 4.593 1.00 84.31 98 ALA A O 1
ATOM 750 N N . ALA A 1 99 ? 12.230 -13.029 2.435 1.00 83.50 99 ALA A N 1
ATOM 751 C CA . ALA A 1 99 ? 10.887 -12.469 2.448 1.00 83.50 99 ALA A CA 1
ATOM 752 C C . ALA A 1 99 ? 9.854 -13.501 2.919 1.00 83.50 99 ALA A C 1
ATOM 754 O O . ALA A 1 99 ? 9.988 -14.702 2.705 1.00 83.50 99 ALA A O 1
ATOM 755 N N . ASN A 1 100 ? 8.756 -13.020 3.506 1.00 87.69 100 ASN A N 1
ATOM 756 C CA . ASN A 1 100 ? 7.588 -13.859 3.747 1.00 87.69 100 ASN A CA 1
ATOM 757 C C . ASN A 1 100 ? 7.010 -14.332 2.391 1.00 87.69 100 ASN A C 1
ATOM 759 O O . ASN A 1 100 ? 6.589 -13.470 1.609 1.00 87.69 100 ASN A O 1
ATOM 763 N N . PRO A 1 101 ? 6.895 -15.652 2.129 1.00 85.31 101 PRO A N 1
ATOM 764 C CA . PRO A 1 101 ? 6.358 -16.190 0.874 1.00 85.31 101 PRO A CA 1
ATOM 765 C C . PRO A 1 101 ? 4.974 -15.640 0.500 1.00 85.31 101 PRO A C 1
ATOM 767 O O . PRO A 1 101 ? 4.655 -15.446 -0.675 1.00 85.31 101 PRO A O 1
ATOM 770 N N . ALA A 1 102 ? 4.135 -15.335 1.495 1.00 85.44 102 ALA A N 1
ATOM 771 C CA . ALA A 1 102 ? 2.803 -14.789 1.263 1.00 85.44 102 ALA A CA 1
ATOM 772 C C . ALA A 1 102 ? 2.825 -13.338 0.752 1.00 85.44 102 ALA A C 1
ATOM 774 O O . ALA A 1 102 ? 1.874 -12.927 0.082 1.00 85.44 102 ALA A O 1
ATOM 775 N N . ALA A 1 103 ? 3.893 -12.588 1.036 1.00 87.38 103 ALA A N 1
ATOM 776 C CA . ALA A 1 103 ? 4.038 -11.154 0.779 1.00 87.38 103 ALA A CA 1
ATOM 777 C C . ALA A 1 103 ? 5.210 -10.820 -0.167 1.00 87.38 103 ALA A C 1
ATOM 779 O O . ALA A 1 103 ? 5.673 -9.678 -0.189 1.00 87.38 103 ALA A O 1
ATOM 780 N N . VAL A 1 104 ? 5.688 -11.799 -0.945 1.00 93.44 104 VAL A N 1
ATOM 781 C CA . VAL A 1 104 ? 6.737 -11.587 -1.955 1.00 93.44 104 VAL A CA 1
ATOM 782 C C . VAL A 1 104 ? 6.333 -10.528 -2.981 1.00 93.44 104 VAL A C 1
ATOM 784 O O . VAL A 1 104 ? 5.164 -10.381 -3.342 1.00 93.44 104 VAL A O 1
ATOM 787 N N . LYS A 1 105 ? 7.322 -9.787 -3.468 1.00 94.75 105 LYS A N 1
ATOM 788 C CA . LYS A 1 105 ? 7.169 -8.746 -4.485 1.00 94.75 105 LYS A CA 1
ATOM 789 C C . LYS A 1 105 ? 8.267 -8.916 -5.524 1.00 94.75 105 LYS A C 1
ATOM 791 O O . LYS A 1 105 ? 9.331 -9.427 -5.190 1.00 94.75 105 LYS A O 1
ATOM 796 N N . LEU A 1 106 ? 8.017 -8.455 -6.745 1.00 94.81 106 LEU A N 1
ATOM 797 C CA . LEU A 1 106 ? 9.049 -8.365 -7.773 1.00 94.81 106 LEU A CA 1
ATOM 798 C C . LEU A 1 106 ? 10.058 -7.294 -7.358 1.00 94.81 106 LEU A C 1
ATOM 800 O O . LEU A 1 106 ? 9.701 -6.122 -7.220 1.00 94.81 106 LEU A O 1
ATOM 804 N N . SER A 1 107 ? 11.303 -7.697 -7.140 1.00 91.25 107 SER A N 1
ATOM 805 C CA . SER A 1 107 ? 12.406 -6.771 -6.927 1.00 91.25 107 SER A CA 1
ATOM 806 C C . SER A 1 107 ? 12.688 -6.040 -8.232 1.00 91.25 107 SER A C 1
ATOM 808 O O . SER A 1 107 ? 12.971 -6.664 -9.261 1.00 91.25 107 SER A O 1
ATOM 810 N N . VAL A 1 108 ? 12.588 -4.717 -8.185 1.00 87.69 108 VAL A N 1
ATOM 811 C CA . VAL A 1 108 ? 12.817 -3.845 -9.331 1.00 87.69 108 VAL A CA 1
ATOM 812 C C . VAL A 1 108 ? 14.006 -2.937 -9.105 1.00 87.69 108 VAL A C 1
ATOM 814 O O . VAL A 1 108 ? 14.389 -2.619 -7.975 1.00 87.69 108 VAL A O 1
ATOM 817 N N . ASP A 1 109 ? 14.567 -2.511 -10.219 1.00 79.25 109 ASP A N 1
ATOM 818 C CA . ASP A 1 109 ? 15.607 -1.506 -10.261 1.00 79.25 109 ASP A CA 1
ATOM 819 C C . ASP A 1 109 ? 15.023 -0.068 -10.224 1.00 79.25 109 ASP A C 1
ATOM 821 O O . ASP A 1 109 ? 13.799 0.106 -10.165 1.00 79.25 109 ASP A O 1
ATOM 825 N N . PRO A 1 110 ? 15.855 0.991 -10.252 1.00 79.94 110 PRO A N 1
ATOM 826 C CA . PRO A 1 110 ? 15.391 2.382 -10.146 1.00 79.94 110 PRO A CA 1
ATOM 827 C C . PRO A 1 110 ? 14.529 2.871 -11.306 1.00 79.94 110 PRO A C 1
ATOM 829 O O . PRO A 1 110 ? 13.968 3.956 -11.225 1.00 79.94 110 PRO A O 1
ATOM 832 N N . TYR A 1 111 ? 14.430 2.109 -12.392 1.00 81.06 111 TYR A N 1
ATOM 833 C CA . TYR A 1 111 ? 13.621 2.439 -13.564 1.00 81.06 111 TYR A CA 1
ATOM 834 C C . TYR A 1 111 ? 12.410 1.507 -13.635 1.00 81.06 111 TYR A C 1
ATOM 836 O O . TYR A 1 111 ? 11.685 1.485 -14.629 1.00 81.06 111 TYR A O 1
ATOM 844 N N . LEU A 1 112 ? 12.163 0.788 -12.533 1.00 87.62 112 LEU A N 1
ATOM 845 C CA . LEU A 1 112 ? 11.030 -0.089 -12.296 1.00 87.62 112 LEU A CA 1
ATOM 846 C C . LEU A 1 112 ? 11.044 -1.355 -13.160 1.00 87.62 112 LEU A C 1
ATOM 848 O O . LEU A 1 112 ? 10.013 -2.014 -13.308 1.00 87.62 112 LEU A O 1
ATOM 852 N N . ARG A 1 113 ? 12.206 -1.731 -13.707 1.00 86.38 113 ARG A N 1
ATOM 853 C CA . ARG A 1 113 ? 12.367 -2.998 -14.428 1.00 86.38 113 ARG A CA 1
ATOM 854 C C . ARG A 1 113 ? 12.594 -4.142 -13.458 1.00 86.38 113 ARG A C 1
ATOM 856 O O . ARG A 1 113 ? 13.274 -3.975 -12.445 1.00 86.38 113 ARG A O 1
ATOM 863 N N . VAL A 1 114 ? 12.076 -5.315 -13.794 1.00 88.38 114 VAL A N 1
ATOM 864 C CA . VAL A 1 114 ? 12.267 -6.532 -13.005 1.00 88.38 114 VAL A CA 1
ATOM 865 C C . VAL A 1 114 ? 13.714 -7.010 -13.138 1.00 88.38 114 VAL A C 1
ATOM 867 O O . VAL A 1 114 ? 14.246 -7.192 -14.233 1.00 88.38 114 VAL A O 1
ATOM 870 N N . ILE A 1 115 ? 14.374 -7.219 -12.001 1.00 82.44 115 ILE A N 1
ATOM 871 C CA . ILE A 1 115 ? 15.742 -7.750 -11.967 1.00 82.44 115 ILE A CA 1
ATOM 872 C C . ILE A 1 115 ? 15.717 -9.207 -12.459 1.00 82.44 115 ILE A C 1
ATOM 874 O O . ILE A 1 115 ? 14.886 -9.988 -12.005 1.00 82.44 115 ILE A O 1
ATOM 878 N N . GLY A 1 116 ? 16.585 -9.559 -13.408 1.00 78.94 116 GLY A N 1
ATOM 879 C CA . GLY A 1 116 ? 16.573 -10.866 -14.086 1.00 78.94 116 GLY A CA 1
ATOM 880 C C . GLY A 1 116 ? 15.602 -10.974 -15.276 1.00 78.94 116 GLY A C 1
ATOM 881 O O . GLY A 1 116 ? 15.693 -11.925 -16.040 1.00 78.94 116 GLY A O 1
ATOM 882 N N . ALA A 1 117 ? 14.715 -9.991 -15.494 1.00 83.31 117 ALA A N 1
ATOM 883 C CA . ALA A 1 117 ? 13.803 -9.940 -16.646 1.00 83.31 117 ALA A CA 1
ATOM 884 C C . ALA A 1 117 ? 13.529 -8.482 -17.066 1.00 83.31 117 ALA A C 1
ATOM 886 O O . ALA A 1 117 ? 12.515 -7.877 -16.716 1.00 83.31 117 ALA A O 1
ATOM 887 N N . ARG A 1 118 ? 14.491 -7.868 -17.764 1.00 73.38 118 ARG A N 1
ATOM 888 C CA . ARG A 1 118 ? 14.518 -6.411 -18.022 1.00 73.38 118 ARG A CA 1
ATOM 889 C C . ARG A 1 118 ? 13.547 -5.925 -19.096 1.00 73.38 118 ARG A C 1
ATOM 891 O O . ARG A 1 118 ? 13.352 -4.718 -19.241 1.00 73.38 118 ARG A O 1
ATOM 898 N N . ASP A 1 119 ? 12.962 -6.846 -19.844 1.00 80.62 119 ASP A N 1
ATOM 899 C CA . ASP A 1 119 ? 11.806 -6.644 -20.716 1.00 80.62 119 ASP A CA 1
ATOM 900 C C . ASP A 1 119 ? 10.500 -6.438 -19.931 1.00 80.62 119 ASP A C 1
ATOM 902 O O . ASP A 1 119 ? 9.505 -5.984 -20.495 1.00 80.62 119 ASP A O 1
ATOM 906 N N . ILE A 1 120 ? 10.502 -6.705 -18.622 1.00 89.88 120 ILE A N 1
ATOM 907 C CA . ILE A 1 120 ? 9.336 -6.577 -17.752 1.00 89.88 120 ILE A CA 1
ATOM 908 C C . ILE A 1 120 ? 9.486 -5.351 -16.844 1.00 89.88 120 ILE A C 1
ATOM 910 O O . ILE A 1 120 ? 10.501 -5.161 -16.174 1.00 89.88 120 ILE A O 1
ATOM 914 N N . ILE A 1 121 ? 8.432 -4.535 -16.772 1.00 91.88 121 ILE A N 1
ATOM 915 C CA . ILE A 1 121 ? 8.297 -3.425 -15.817 1.00 91.88 121 ILE A CA 1
ATOM 916 C C . ILE A 1 121 ? 7.256 -3.807 -14.761 1.00 91.88 121 ILE A C 1
ATOM 918 O O . ILE A 1 121 ? 6.172 -4.286 -15.097 1.00 91.88 121 ILE A O 1
ATOM 922 N N . ALA A 1 122 ? 7.559 -3.556 -13.487 1.00 95.38 122 ALA A N 1
ATOM 923 C CA . ALA A 1 122 ? 6.630 -3.751 -12.378 1.00 95.38 122 ALA A CA 1
ATOM 924 C C . ALA A 1 122 ? 6.556 -2.492 -11.504 1.00 95.38 122 ALA A C 1
ATOM 926 O O . ALA A 1 122 ? 7.568 -1.891 -11.158 1.00 95.38 122 ALA A O 1
ATOM 927 N N . LEU A 1 123 ? 5.340 -2.093 -11.132 1.00 95.94 123 LEU A N 1
ATOM 928 C CA . LEU A 1 123 ? 5.076 -0.892 -10.339 1.00 95.94 123 LEU A CA 1
ATOM 929 C C . LEU A 1 123 ? 3.926 -1.114 -9.354 1.00 95.94 123 LEU A C 1
ATOM 931 O O . LEU A 1 123 ? 3.110 -2.021 -9.512 1.00 95.94 123 LEU A O 1
ATOM 935 N N . GLY A 1 124 ? 3.840 -0.259 -8.343 1.00 96.00 124 GLY A N 1
ATOM 936 C CA . GLY A 1 124 ? 2.859 -0.340 -7.271 1.00 96.00 124 GLY A CA 1
ATOM 937 C C . GLY A 1 124 ? 3.117 -1.520 -6.335 1.00 96.00 124 GLY A C 1
ATOM 938 O O . GLY A 1 124 ? 4.245 -1.988 -6.173 1.00 96.00 124 GLY A O 1
ATOM 939 N N . ASP A 1 125 ? 2.048 -2.011 -5.714 1.00 95.50 125 ASP A N 1
ATOM 940 C CA . ASP A 1 125 ? 2.103 -2.969 -4.606 1.00 95.50 125 ASP A CA 1
ATOM 941 C C . ASP A 1 125 ? 2.765 -4.314 -4.939 1.00 95.50 125 ASP A C 1
ATOM 943 O O . ASP A 1 125 ? 3.255 -4.982 -4.025 1.00 95.50 125 ASP A O 1
ATOM 947 N N . CYS A 1 126 ? 2.811 -4.706 -6.219 1.00 95.69 126 CYS A N 1
ATOM 948 C CA . CYS A 1 126 ? 3.471 -5.937 -6.665 1.00 95.69 126 CYS A CA 1
ATOM 949 C C . CYS A 1 126 ? 4.998 -5.819 -6.770 1.00 95.69 126 CYS A C 1
ATOM 951 O O . CYS A 1 126 ? 5.660 -6.833 -6.987 1.00 95.69 126 CYS A O 1
ATOM 953 N N . SER A 1 127 ? 5.547 -4.613 -6.618 1.00 94.38 127 SER A N 1
ATOM 954 C CA . SER A 1 127 ? 6.965 -4.313 -6.815 1.00 94.38 127 SER A CA 1
ATOM 955 C C . SER A 1 127 ? 7.640 -3.827 -5.531 1.00 94.38 127 SER A C 1
ATOM 957 O O . SER A 1 127 ? 7.006 -3.247 -4.643 1.00 94.38 127 SER A O 1
ATOM 959 N N . LYS A 1 128 ? 8.948 -4.063 -5.430 1.00 91.75 128 LYS A N 1
ATOM 960 C CA . LYS A 1 128 ? 9.824 -3.534 -4.383 1.00 91.75 128 LYS A CA 1
ATOM 961 C C . LYS A 1 128 ? 11.093 -3.003 -5.038 1.00 91.75 128 LYS A C 1
ATOM 963 O O . LYS A 1 128 ? 11.858 -3.779 -5.596 1.00 91.75 128 LYS A O 1
ATOM 968 N N . MET A 1 129 ? 11.340 -1.704 -4.930 1.00 86.00 129 MET A N 1
ATOM 969 C CA . MET A 1 129 ? 12.612 -1.129 -5.366 1.00 86.00 129 MET A CA 1
ATOM 970 C C . MET A 1 129 ? 13.716 -1.513 -4.372 1.00 86.00 129 MET A C 1
ATOM 972 O O . MET A 1 129 ? 13.524 -1.372 -3.158 1.00 86.00 129 MET A O 1
ATOM 976 N N . LEU A 1 130 ? 14.837 -2.045 -4.866 1.00 76.88 130 LEU A N 1
ATOM 977 C CA . LEU A 1 130 ? 15.998 -2.346 -4.019 1.00 76.88 130 LEU A CA 1
ATOM 978 C C . LEU A 1 130 ? 16.656 -1.057 -3.500 1.00 76.88 130 LEU A C 1
ATOM 980 O O . LEU A 1 130 ? 16.596 -0.014 -4.150 1.00 76.88 130 LEU A O 1
ATOM 984 N N . GLY A 1 131 ? 17.240 -1.126 -2.303 1.00 70.69 131 GLY A N 1
ATOM 985 C CA . GLY A 1 131 ? 17.905 -0.014 -1.612 1.00 70.69 131 GLY A CA 1
ATOM 986 C C . GLY A 1 131 ? 16.972 1.057 -1.030 1.00 70.69 131 GLY A C 1
ATOM 987 O O . GLY A 1 131 ? 17.189 1.526 0.080 1.00 70.69 131 GLY A O 1
ATOM 988 N N . ALA A 1 132 ? 15.873 1.386 -1.712 1.00 72.25 132 ALA A N 1
ATOM 989 C CA . ALA A 1 132 ? 14.901 2.386 -1.264 1.00 72.25 132 ALA A CA 1
ATOM 990 C C . ALA A 1 132 ? 13.459 1.840 -1.328 1.00 72.25 132 ALA A C 1
ATOM 992 O O . ALA A 1 132 ? 12.694 2.184 -2.235 1.00 72.25 132 ALA A O 1
ATOM 993 N N . PRO A 1 133 ? 13.060 0.967 -0.380 1.00 78.12 133 PRO A N 1
ATOM 994 C CA . PRO A 1 133 ? 11.713 0.415 -0.346 1.00 78.12 133 PRO A CA 1
ATOM 995 C C . PRO A 1 133 ? 10.682 1.515 -0.073 1.00 78.12 133 PRO A C 1
ATOM 997 O O . PRO A 1 133 ? 10.806 2.298 0.865 1.00 78.12 133 PRO A O 1
ATOM 1000 N N . LEU A 1 134 ? 9.629 1.537 -0.887 1.00 88.56 134 LEU A N 1
ATOM 1001 C CA . LEU A 1 134 ? 8.546 2.512 -0.793 1.00 88.56 134 LEU A CA 1
ATOM 1002 C C . LEU A 1 134 ? 7.273 1.876 -0.223 1.00 88.56 134 LEU A C 1
ATOM 1004 O O . LEU A 1 134 ? 7.041 0.675 -0.415 1.00 88.56 134 LEU A O 1
ATOM 1008 N N . PRO A 1 135 ? 6.423 2.657 0.466 1.00 90.31 135 PRO A N 1
ATOM 1009 C CA . PRO A 1 135 ? 5.192 2.131 1.034 1.00 90.31 135 PRO A CA 1
ATOM 1010 C C . PRO A 1 135 ? 4.187 1.756 -0.076 1.00 90.31 135 PRO A C 1
ATOM 1012 O O . PRO A 1 135 ? 4.079 2.478 -1.073 1.00 90.31 135 PRO A O 1
ATOM 1015 N N . PRO A 1 136 ? 3.414 0.663 0.087 1.00 92.25 136 PRO A N 1
ATOM 1016 C CA . PRO A 1 136 ? 2.389 0.238 -0.870 1.00 92.25 136 PRO A CA 1
ATOM 1017 C C . PRO A 1 136 ? 1.199 1.205 -0.838 1.00 92.25 136 PRO A C 1
ATOM 1019 O O . PRO A 1 136 ? 0.255 1.046 -0.065 1.00 92.25 136 PRO A O 1
ATOM 1022 N N . THR A 1 137 ? 1.290 2.286 -1.610 1.00 93.31 137 THR A N 1
ATOM 1023 C CA . THR A 1 137 ? 0.298 3.364 -1.621 1.00 93.31 137 THR A CA 1
ATOM 1024 C C . THR A 1 137 ? -0.077 3.739 -3.045 1.00 93.31 137 THR A C 1
ATOM 1026 O O . THR A 1 137 ? 0.746 3.711 -3.963 1.00 93.31 137 THR A O 1
ATOM 1029 N N . ALA A 1 138 ? -1.318 4.197 -3.218 1.00 92.62 138 ALA A N 1
ATOM 1030 C CA . ALA A 1 138 ? -1.781 4.744 -4.491 1.00 92.62 138 ALA A CA 1
ATOM 1031 C C . ALA A 1 138 ? -0.930 5.939 -4.958 1.00 92.62 138 ALA A C 1
ATOM 1033 O O . ALA A 1 138 ? -0.791 6.163 -6.158 1.00 92.62 138 ALA A O 1
ATOM 1034 N N . GLN A 1 139 ? -0.335 6.695 -4.028 1.00 92.81 139 GLN A N 1
ATOM 1035 C CA . GLN A 1 139 ? 0.561 7.794 -4.369 1.00 92.81 139 GLN A CA 1
ATOM 1036 C C . GLN A 1 139 ? 1.847 7.299 -5.038 1.00 92.81 139 GLN A C 1
ATOM 1038 O O . GLN A 1 139 ? 2.213 7.823 -6.090 1.00 92.81 139 GLN A O 1
ATOM 1043 N N . VAL A 1 140 ? 2.505 6.291 -4.455 1.00 93.94 140 VAL A N 1
ATOM 1044 C CA . VAL A 1 140 ? 3.699 5.667 -5.043 1.00 93.94 140 VAL A CA 1
ATOM 1045 C C . VAL A 1 140 ? 3.348 5.075 -6.406 1.00 93.94 140 VAL A C 1
ATOM 1047 O O . VAL A 1 140 ? 3.975 5.437 -7.399 1.00 93.94 140 VAL A O 1
ATOM 1050 N N . ALA A 1 141 ? 2.286 4.267 -6.486 1.00 96.06 141 ALA A N 1
ATOM 1051 C CA . ALA A 1 141 ? 1.852 3.648 -7.738 1.00 96.06 141 ALA A CA 1
ATOM 1052 C C . ALA A 1 141 ? 1.521 4.683 -8.830 1.00 96.06 141 ALA A C 1
ATOM 1054 O O . ALA A 1 141 ? 1.905 4.514 -9.985 1.00 96.06 141 ALA A O 1
ATOM 1055 N N . GLY A 1 142 ? 0.851 5.783 -8.471 1.00 94.62 142 GLY A N 1
ATOM 1056 C CA . GLY A 1 142 ? 0.518 6.862 -9.401 1.00 94.62 142 GLY A CA 1
ATOM 1057 C C . GLY A 1 142 ? 1.753 7.590 -9.938 1.00 94.62 142 GLY A C 1
ATOM 1058 O O . GLY A 1 142 ? 1.842 7.845 -11.139 1.00 94.62 142 GLY A O 1
ATOM 1059 N N . GLN A 1 143 ? 2.733 7.888 -9.077 1.00 94.50 143 GLN A N 1
ATOM 1060 C CA . GLN A 1 143 ? 3.988 8.515 -9.507 1.00 94.50 143 GLN A CA 1
ATOM 1061 C C . GLN A 1 143 ? 4.840 7.571 -10.356 1.00 94.50 143 GLN A C 1
ATOM 1063 O O . GLN A 1 143 ? 5.380 8.002 -11.375 1.00 94.50 143 GLN A O 1
ATOM 1068 N N . GLN A 1 144 ? 4.917 6.292 -9.981 1.00 95.56 144 GLN A N 1
ATOM 1069 C CA . GLN A 1 144 ? 5.586 5.258 -10.768 1.00 95.56 144 GLN A CA 1
ATOM 1070 C C . GLN A 1 144 ? 4.938 5.109 -12.150 1.00 95.56 144 GLN A C 1
ATOM 1072 O O . GLN A 1 144 ? 5.635 5.123 -13.161 1.00 95.56 144 GLN A O 1
ATOM 1077 N N . GLY A 1 145 ? 3.605 5.058 -12.222 1.00 95.62 145 GLY A N 1
ATOM 1078 C CA . GLY A 1 145 ? 2.874 5.006 -13.489 1.00 95.62 145 GLY A CA 1
ATOM 1079 C C . GLY A 1 145 ? 3.146 6.223 -14.378 1.00 95.62 145 GLY A C 1
ATOM 1080 O O . GLY A 1 145 ? 3.447 6.070 -15.560 1.00 95.62 145 GLY A O 1
ATOM 1081 N N . ALA A 1 146 ? 3.119 7.434 -13.811 1.00 93.12 146 ALA A N 1
ATOM 1082 C CA . ALA A 1 146 ? 3.441 8.656 -14.550 1.00 93.12 146 ALA A CA 1
ATOM 1083 C C . ALA A 1 146 ? 4.902 8.687 -15.033 1.00 93.12 146 ALA A C 1
ATOM 1085 O O . ALA A 1 146 ? 5.185 9.180 -16.125 1.00 93.12 146 ALA A O 1
ATOM 1086 N N . TYR A 1 147 ? 5.831 8.165 -14.230 1.00 90.44 147 TYR A N 1
ATOM 1087 C CA . TYR A 1 147 ? 7.234 8.015 -14.601 1.00 90.44 147 TYR A CA 1
ATOM 1088 C C . TYR A 1 147 ? 7.408 7.067 -15.794 1.00 90.44 147 TYR A C 1
ATOM 1090 O O . TYR A 1 147 ? 7.989 7.472 -16.800 1.00 90.44 147 TYR A O 1
ATOM 1098 N N . VAL A 1 148 ? 6.833 5.862 -15.723 1.00 90.56 148 VAL A N 1
ATOM 1099 C CA . VAL A 1 148 ? 6.901 4.864 -16.803 1.00 90.56 148 VAL A CA 1
ATOM 1100 C C . VAL A 1 148 ? 6.243 5.385 -18.077 1.00 90.56 148 VAL A C 1
ATOM 1102 O O . VAL A 1 148 ? 6.817 5.256 -19.153 1.00 90.56 148 VAL A O 1
ATOM 1105 N N . ALA A 1 149 ? 5.084 6.043 -17.975 1.00 90.69 149 ALA A N 1
ATOM 1106 C CA . ALA A 1 149 ? 4.410 6.627 -19.132 1.00 90.69 149 ALA A CA 1
ATOM 1107 C C . ALA A 1 149 ? 5.285 7.672 -19.845 1.00 90.69 149 ALA A C 1
ATOM 1109 O O . ALA A 1 149 ? 5.402 7.648 -21.067 1.00 90.69 149 ALA A O 1
ATOM 1110 N N . ARG A 1 150 ? 5.953 8.564 -19.096 1.00 84.81 150 ARG A N 1
ATOM 1111 C CA . ARG A 1 150 ? 6.903 9.532 -19.677 1.00 84.81 150 ARG A CA 1
ATOM 1112 C C . ARG A 1 150 ? 8.098 8.848 -20.328 1.00 84.81 150 ARG A C 1
ATOM 1114 O O . ARG A 1 150 ? 8.538 9.297 -21.380 1.00 84.81 150 ARG A O 1
ATOM 1121 N N . MET A 1 151 ? 8.615 7.801 -19.693 1.00 81.06 151 MET A N 1
ATOM 1122 C CA . MET A 1 151 ? 9.745 7.023 -20.188 1.00 81.06 151 MET A CA 1
ATOM 1123 C C . MET A 1 151 ? 9.397 6.363 -21.533 1.00 81.06 151 MET A C 1
ATOM 1125 O O . MET A 1 151 ? 10.092 6.591 -22.520 1.00 81.06 151 MET A O 1
ATOM 1129 N N . ILE A 1 152 ? 8.266 5.656 -21.615 1.00 82.25 152 ILE A N 1
ATOM 1130 C CA . ILE A 1 152 ? 7.787 5.012 -22.851 1.00 82.25 152 ILE A CA 1
ATOM 1131 C C . ILE A 1 152 ? 7.484 6.048 -23.944 1.00 82.25 152 ILE A C 1
ATOM 1133 O O . ILE A 1 152 ? 7.925 5.885 -25.079 1.00 82.25 152 ILE A O 1
ATOM 1137 N N . ASN A 1 153 ? 6.807 7.155 -23.614 1.00 82.00 153 ASN A N 1
ATOM 1138 C CA . ASN A 1 153 ? 6.487 8.216 -24.583 1.00 82.00 153 ASN A CA 1
ATOM 1139 C C . ASN A 1 153 ? 7.730 8.912 -25.165 1.00 82.00 153 ASN A C 1
ATOM 1141 O O . ASN A 1 153 ? 7.632 9.574 -26.193 1.00 82.00 153 ASN A O 1
ATOM 1145 N N . ARG A 1 154 ? 8.888 8.782 -24.511 1.00 73.25 154 ARG A N 1
ATOM 1146 C CA . ARG A 1 154 ? 10.187 9.276 -24.991 1.00 73.25 154 ARG A CA 1
ATOM 1147 C C . ARG A 1 154 ? 10.987 8.213 -25.750 1.00 73.25 154 ARG A C 1
ATOM 1149 O O . ARG A 1 154 ? 12.176 8.399 -25.969 1.00 73.25 154 ARG A O 1
ATOM 1156 N N . GLY A 1 155 ? 10.355 7.105 -26.138 1.00 68.56 155 GLY A N 1
ATOM 1157 C CA . GLY A 1 155 ? 10.983 6.053 -26.938 1.00 68.56 155 GLY A CA 1
ATOM 1158 C C . GLY A 1 155 ? 11.756 5.015 -26.127 1.00 68.56 155 GLY A C 1
ATOM 1159 O O . GLY A 1 155 ? 12.537 4.261 -26.700 1.00 68.56 155 GLY A O 1
ATOM 1160 N N . TYR A 1 156 ? 11.554 4.942 -24.808 1.00 73.38 156 TYR A N 1
ATOM 1161 C CA . TYR A 1 156 ? 12.157 3.878 -24.013 1.00 73.38 156 TYR A CA 1
ATOM 1162 C C . TYR A 1 156 ? 11.551 2.516 -24.335 1.00 73.38 156 TYR A C 1
ATOM 1164 O O . TYR A 1 156 ? 10.336 2.330 -24.234 1.00 73.38 156 TYR A O 1
ATOM 1172 N N . GLN A 1 157 ? 12.412 1.549 -24.635 1.00 70.31 157 GLN A N 1
ATOM 1173 C CA . GLN A 1 157 ? 12.034 0.163 -24.852 1.00 70.31 157 GLN A CA 1
ATOM 1174 C C . GLN A 1 157 ? 12.557 -0.701 -23.693 1.00 70.31 157 GLN A C 1
ATOM 1176 O O . GLN A 1 157 ? 13.734 -0.624 -23.341 1.00 70.31 157 GLN A O 1
ATOM 1181 N N . PRO A 1 158 ? 11.712 -1.519 -23.048 1.00 67.12 158 PRO A N 1
ATOM 1182 C CA . PRO A 1 158 ? 12.187 -2.520 -22.095 1.00 67.12 158 PRO A CA 1
ATOM 1183 C C . PRO A 1 158 ? 13.226 -3.462 -22.738 1.00 67.12 158 PRO A C 1
ATOM 1185 O O . PRO A 1 158 ? 13.141 -3.750 -23.928 1.00 67.12 158 PRO A O 1
ATOM 1188 N N . ASN A 1 159 ? 14.195 -3.949 -21.954 1.00 60.00 159 ASN A N 1
ATOM 1189 C CA . ASN A 1 159 ? 15.341 -4.794 -22.355 1.00 60.00 159 ASN A CA 1
ATOM 1190 C C . ASN A 1 159 ? 16.419 -4.155 -23.241 1.00 60.00 159 ASN A C 1
ATOM 1192 O O . ASN A 1 159 ? 17.603 -4.363 -23.001 1.00 60.00 159 ASN A O 1
ATOM 1196 N N . THR A 1 160 ? 16.029 -3.368 -24.234 1.00 55.12 160 THR A N 1
ATOM 1197 C CA . THR A 1 160 ? 16.970 -2.644 -25.096 1.00 55.12 160 THR A CA 1
ATOM 1198 C C . THR A 1 160 ? 17.313 -1.271 -24.511 1.00 55.12 160 THR A C 1
ATOM 1200 O O . THR A 1 160 ? 18.368 -0.723 -24.774 1.00 55.12 160 THR A O 1
ATOM 1203 N N . GLY A 1 161 ? 16.482 -0.724 -23.624 1.00 56.91 161 GLY A N 1
ATOM 1204 C CA . GLY A 1 161 ? 16.636 0.628 -23.095 1.00 56.91 161 GLY A CA 1
ATOM 1205 C C . GLY A 1 161 ? 16.030 1.689 -24.017 1.00 56.91 161 GLY A C 1
ATOM 1206 O O . GLY A 1 161 ? 15.394 1.405 -25.029 1.00 56.91 161 GLY A O 1
ATOM 1207 N N . GLY A 1 162 ? 16.180 2.951 -23.624 1.00 49.81 162 GLY A N 1
ATOM 1208 C CA . GLY A 1 162 ? 15.761 4.105 -24.413 1.00 49.81 162 GLY A CA 1
ATOM 1209 C C . GLY A 1 162 ? 16.952 4.990 -24.718 1.00 49.81 162 GLY A C 1
ATOM 1210 O O . GLY A 1 162 ? 17.642 5.423 -23.791 1.00 49.81 162 GLY A O 1
ATOM 1211 N N . LEU A 1 163 ? 17.160 5.276 -26.000 1.00 52.25 163 LEU A N 1
ATOM 1212 C CA . LEU A 1 163 ? 18.083 6.313 -26.437 1.00 52.25 163 LEU A CA 1
ATOM 1213 C C . LEU A 1 163 ? 17.323 7.634 -26.440 1.00 52.25 163 LEU A C 1
ATOM 1215 O O . LEU A 1 163 ? 16.304 7.771 -27.111 1.00 52.25 163 LEU A O 1
ATOM 1219 N N . ASN A 1 164 ? 17.813 8.602 -25.682 1.00 52.16 164 ASN A N 1
ATOM 1220 C CA . ASN A 1 164 ? 17.429 9.990 -25.838 1.00 52.16 164 ASN A CA 1
ATOM 1221 C C . ASN A 1 164 ? 18.477 10.617 -26.768 1.00 52.16 164 ASN A C 1
ATOM 1223 O O . ASN A 1 164 ? 19.568 11.010 -26.350 1.00 52.16 164 ASN A O 1
ATOM 1227 N N . VAL A 1 165 ? 18.167 10.565 -28.060 1.00 55.81 165 VAL A N 1
ATOM 1228 C CA . VAL A 1 165 ? 19.020 11.062 -29.141 1.00 55.81 165 VAL A CA 1
ATOM 1229 C C . VAL A 1 165 ? 18.762 12.554 -29.287 1.00 55.81 165 VAL A C 1
ATOM 1231 O O . VAL A 1 165 ? 17.602 12.961 -29.399 1.00 55.81 165 VAL A O 1
ATOM 1234 N N . ASP A 1 166 ? 19.815 13.369 -29.241 1.00 57.12 166 ASP A N 1
ATOM 1235 C CA . ASP A 1 166 ? 19.650 14.810 -29.416 1.00 57.12 166 ASP A CA 1
ATOM 1236 C C . ASP A 1 166 ? 19.066 15.111 -30.810 1.00 57.12 166 ASP A C 1
ATOM 1238 O O . ASP A 1 166 ? 19.387 14.416 -31.783 1.00 57.12 166 ASP A O 1
ATOM 1242 N N . PRO A 1 167 ? 18.199 16.132 -30.949 1.00 53.47 167 PRO A N 1
ATOM 1243 C CA . PRO A 1 167 ? 17.633 16.490 -32.243 1.00 53.47 167 PRO A CA 1
ATOM 1244 C C . PRO A 1 167 ? 18.736 16.739 -33.282 1.00 53.47 167 PRO A C 1
ATOM 1246 O O . PRO A 1 167 ? 19.575 17.618 -33.097 1.00 53.47 167 PRO A O 1
ATOM 1249 N N . GLY A 1 168 ? 18.720 15.983 -34.384 1.00 63.88 168 GLY A N 1
ATOM 1250 C CA . GLY A 1 168 ? 19.704 16.098 -35.469 1.00 63.88 168 GLY A CA 1
ATOM 1251 C C . GLY A 1 168 ? 20.887 15.127 -35.396 1.00 63.88 168 GLY A C 1
ATOM 1252 O O . GLY A 1 168 ? 21.719 15.146 -36.299 1.00 63.88 168 GLY A O 1
ATOM 1253 N N . VAL A 1 169 ? 20.960 14.266 -34.377 1.00 62.00 169 VAL A N 1
ATOM 1254 C CA . VAL A 1 169 ? 21.927 13.159 -34.330 1.00 62.00 169 VAL A CA 1
ATOM 1255 C C . VAL A 1 169 ? 21.316 11.931 -35.009 1.00 62.00 169 VAL A C 1
ATOM 1257 O O . VAL A 1 169 ? 20.280 11.432 -34.574 1.00 62.00 169 VAL A O 1
ATOM 1260 N N . ASP A 1 170 ? 21.960 11.440 -36.069 1.00 67.62 170 ASP A N 1
ATOM 1261 C CA . ASP A 1 170 ? 21.613 10.170 -36.713 1.00 67.62 170 ASP A CA 1
ATOM 1262 C C . ASP A 1 170 ? 22.601 9.094 -36.250 1.00 67.62 170 ASP A C 1
ATOM 1264 O O . ASP A 1 170 ? 23.814 9.233 -36.419 1.00 67.62 170 ASP A O 1
ATOM 1268 N N . LEU A 1 171 ? 22.095 8.055 -35.589 1.00 62.53 171 LEU A N 1
ATOM 1269 C CA . LEU A 1 171 ? 22.928 6.992 -35.028 1.00 62.53 171 LEU A CA 1
ATOM 1270 C C . LEU A 1 171 ? 23.034 5.845 -36.016 1.00 62.53 171 LEU A C 1
ATOM 1272 O O . LEU A 1 171 ? 22.017 5.355 -36.510 1.00 62.53 171 LEU A O 1
ATOM 1276 N N . SER A 1 172 ? 24.255 5.355 -36.231 1.00 69.12 172 SER A N 1
ATOM 1277 C CA . SER A 1 172 ? 24.451 4.131 -37.002 1.00 69.12 172 SER A CA 1
ATOM 1278 C C . SER A 1 172 ? 23.708 2.959 -36.343 1.00 69.12 172 SER A C 1
ATOM 1280 O O . SER A 1 172 ? 23.545 2.914 -35.119 1.00 69.12 172 SER A O 1
ATOM 1282 N N . GLU A 1 173 ? 23.264 1.975 -37.133 1.00 69.50 173 GLU A N 1
ATOM 1283 C CA . GLU A 1 173 ? 22.620 0.771 -36.583 1.00 69.50 173 GLU A CA 1
ATOM 1284 C C . GLU A 1 173 ? 23.523 0.037 -35.583 1.00 69.50 173 GLU A C 1
ATOM 1286 O O . GLU A 1 173 ? 23.020 -0.521 -34.610 1.00 69.50 173 GLU A O 1
ATOM 1291 N N . ALA A 1 174 ? 24.845 0.086 -35.779 1.00 64.81 174 ALA A N 1
ATOM 1292 C CA . ALA A 1 174 ? 25.827 -0.508 -34.880 1.00 64.81 174 ALA A CA 1
ATOM 1293 C C . ALA A 1 174 ? 25.918 0.240 -33.539 1.00 64.81 174 ALA A C 1
ATOM 1295 O O . ALA A 1 174 ? 25.867 -0.400 -32.491 1.00 64.81 174 ALA A O 1
ATOM 1296 N N . ASP A 1 175 ? 25.977 1.577 -33.554 1.00 60.09 175 ASP A N 1
ATOM 1297 C CA . ASP A 1 175 ? 26.011 2.395 -32.330 1.00 60.09 175 ASP A CA 1
ATOM 1298 C C . ASP A 1 175 ? 24.694 2.301 -31.565 1.00 60.09 175 ASP A C 1
ATOM 1300 O O . ASP A 1 175 ? 24.673 2.207 -30.338 1.00 60.09 175 ASP A O 1
ATOM 1304 N N . ARG A 1 176 ? 23.579 2.253 -32.300 1.00 63.03 176 ARG A N 1
ATOM 1305 C CA . ARG A 1 176 ? 22.256 2.001 -31.741 1.00 63.03 176 ARG A CA 1
ATOM 1306 C C . ARG A 1 176 ? 22.184 0.602 -31.131 1.00 63.03 176 ARG A C 1
ATOM 1308 O O . ARG A 1 176 ? 21.730 0.478 -30.004 1.00 63.03 176 ARG A O 1
ATOM 1315 N N . ALA A 1 177 ? 22.652 -0.443 -31.808 1.00 63.12 177 ALA A N 1
ATOM 1316 C CA . ALA A 1 177 ? 22.656 -1.800 -31.263 1.00 63.12 177 ALA A CA 1
ATOM 1317 C C . ALA A 1 177 ? 23.557 -1.928 -30.024 1.00 63.12 177 ALA A C 1
ATOM 1319 O O . ALA A 1 177 ? 23.136 -2.527 -29.039 1.00 63.12 177 ALA A O 1
ATOM 1320 N N . ALA A 1 178 ? 24.754 -1.333 -30.040 1.00 59.69 178 ALA A N 1
ATOM 1321 C CA . ALA A 1 178 ? 25.679 -1.325 -28.908 1.00 59.69 178 ALA A CA 1
ATOM 1322 C C . ALA A 1 178 ? 25.100 -0.578 -27.699 1.00 59.69 178 ALA A C 1
ATOM 1324 O O . ALA A 1 178 ? 25.168 -1.075 -26.576 1.00 59.69 178 ALA A O 1
ATOM 1325 N N . ALA A 1 179 ? 24.461 0.573 -27.929 1.00 54.41 179 ALA A N 1
ATOM 1326 C CA . ALA A 1 179 ? 23.815 1.336 -26.870 1.00 54.41 179 ALA A CA 1
ATOM 1327 C C . ALA A 1 179 ? 22.590 0.617 -26.274 1.00 54.41 179 ALA A C 1
ATOM 1329 O O . ALA A 1 179 ? 22.197 0.889 -25.143 1.00 54.41 179 ALA A O 1
ATOM 1330 N N . LEU A 1 180 ? 22.001 -0.334 -27.004 1.00 53.78 180 LEU A N 1
ATOM 1331 C CA . LEU A 1 180 ? 20.861 -1.114 -26.532 1.00 53.78 180 LEU A CA 1
ATOM 1332 C C . LEU A 1 180 ? 21.251 -2.415 -25.788 1.00 53.78 180 LEU A C 1
ATOM 1334 O O . LEU A 1 180 ? 20.370 -3.174 -25.381 1.00 53.78 180 LEU A O 1
ATOM 1338 N N . GLN A 1 181 ? 22.547 -2.710 -25.594 1.00 54.91 181 GLN A N 1
ATOM 1339 C CA . GLN A 1 181 ? 22.995 -3.944 -24.928 1.00 54.91 181 GLN A CA 1
ATOM 1340 C C . GLN A 1 181 ? 23.097 -3.804 -23.401 1.00 54.91 181 GLN A C 1
ATOM 1342 O O . GLN A 1 181 ? 24.050 -3.263 -22.834 1.00 54.91 181 GLN A O 1
ATOM 1347 N N . LEU A 1 182 ? 22.109 -4.378 -22.716 1.00 51.78 182 LEU A N 1
ATOM 1348 C CA . LEU A 1 182 ? 22.025 -4.475 -21.262 1.00 51.78 182 LEU A CA 1
ATOM 1349 C C . LEU A 1 182 ? 22.611 -5.821 -20.728 1.00 51.78 182 LEU A C 1
ATOM 1351 O O . LEU A 1 182 ? 22.167 -6.892 -21.116 1.00 51.78 182 LEU A O 1
ATOM 1355 N N . ARG A 1 183 ? 23.580 -5.775 -19.805 1.00 48.53 183 ARG A N 1
ATOM 1356 C CA . ARG A 1 183 ? 24.302 -6.811 -19.046 1.00 48.53 183 ARG A CA 1
ATOM 1357 C C . ARG A 1 183 ? 23.750 -6.891 -17.618 1.00 48.53 183 ARG A C 1
ATOM 1359 O O . ARG A 1 183 ? 23.293 -5.876 -17.099 1.00 48.53 183 ARG A O 1
ATOM 1366 N N . PRO A 1 184 ? 23.821 -8.046 -16.939 1.00 46.97 184 PRO A N 1
ATOM 1367 C CA . PRO A 1 184 ? 23.209 -8.266 -15.624 1.00 46.97 184 PRO A CA 1
ATOM 1368 C C . PRO A 1 184 ? 23.632 -7.261 -14.540 1.00 46.97 184 PRO A C 1
ATOM 1370 O O . PRO A 1 184 ? 24.724 -6.707 -14.568 1.00 46.97 184 PRO A O 1
ATOM 1373 N N . ILE A 1 185 ? 22.730 -7.010 -13.588 1.00 52.19 185 ILE A N 1
ATOM 1374 C CA . ILE A 1 185 ? 22.963 -6.118 -12.444 1.00 52.19 185 ILE A CA 1
ATOM 1375 C C . ILE A 1 185 ? 23.709 -6.925 -11.377 1.00 52.19 185 ILE A C 1
ATOM 1377 O O . ILE A 1 185 ? 23.307 -8.051 -11.089 1.00 52.19 185 ILE A O 1
ATOM 1381 N N . ASP A 1 186 ? 24.719 -6.331 -10.742 1.00 58.91 186 ASP A N 1
ATOM 1382 C CA . ASP A 1 186 ? 25.267 -6.858 -9.490 1.00 58.91 186 ASP A CA 1
ATOM 1383 C C . ASP A 1 186 ? 24.279 -6.586 -8.342 1.00 58.91 186 ASP A C 1
ATOM 1385 O O . ASP A 1 186 ? 24.253 -5.510 -7.737 1.00 58.91 186 ASP A O 1
ATOM 1389 N N . ALA A 1 187 ? 23.403 -7.562 -8.095 1.00 56.81 187 ALA A N 1
ATOM 1390 C CA . ALA A 1 187 ? 22.336 -7.470 -7.106 1.00 56.81 187 ALA A CA 1
ATOM 1391 C C . ALA A 1 187 ? 22.858 -7.426 -5.658 1.00 56.81 187 ALA A C 1
ATOM 1393 O O . ALA A 1 187 ? 22.185 -6.848 -4.802 1.00 56.81 187 ALA A O 1
ATOM 1394 N N . ALA A 1 188 ? 24.046 -7.985 -5.394 1.00 61.19 188 ALA A N 1
ATOM 1395 C CA . ALA A 1 188 ? 24.651 -8.017 -4.063 1.00 61.19 188 ALA A CA 1
ATOM 1396 C C . ALA A 1 188 ? 25.115 -6.619 -3.636 1.00 61.19 188 ALA A C 1
ATOM 1398 O O . ALA A 1 188 ? 24.834 -6.174 -2.529 1.00 61.19 188 ALA A O 1
ATOM 1399 N N . ARG A 1 189 ? 25.724 -5.859 -4.553 1.00 57.84 189 ARG A N 1
ATOM 1400 C CA . ARG A 1 189 ? 26.108 -4.463 -4.288 1.00 57.84 189 ARG A CA 1
ATOM 1401 C C . ARG A 1 189 ? 24.904 -3.555 -3.997 1.00 57.84 189 ARG A C 1
ATOM 1403 O O . ARG A 1 189 ? 25.025 -2.590 -3.249 1.00 57.84 189 ARG A O 1
ATOM 1410 N N . MET A 1 190 ? 23.744 -3.845 -4.594 1.00 55.06 190 MET A N 1
ATOM 1411 C CA . MET A 1 190 ? 22.537 -3.011 -4.493 1.00 55.06 190 MET A CA 1
ATOM 1412 C C . MET A 1 190 ? 21.701 -3.250 -3.233 1.00 55.06 190 MET A C 1
ATOM 1414 O O . MET A 1 190 ? 21.010 -2.331 -2.789 1.00 55.06 190 MET A O 1
ATOM 1418 N N . SER A 1 191 ? 21.704 -4.462 -2.669 1.00 59.31 191 SER A N 1
ATOM 1419 C CA . SER A 1 191 ? 20.948 -4.756 -1.442 1.00 59.31 191 SER A CA 1
ATOM 1420 C C . SER A 1 191 ? 21.468 -3.989 -0.230 1.00 59.31 191 SER A C 1
ATOM 1422 O O . SER A 1 191 ? 20.691 -3.686 0.675 1.00 59.31 191 SER A O 1
ATOM 1424 N N . ASP A 1 192 ? 22.755 -3.649 -0.248 1.00 58.97 192 ASP A N 1
ATOM 1425 C CA . ASP A 1 192 ? 23.481 -3.134 0.912 1.00 58.97 192 ASP A CA 1
ATOM 1426 C C . ASP A 1 192 ? 23.467 -1.598 0.993 1.00 58.97 192 ASP A C 1
ATOM 1428 O O . ASP A 1 192 ? 23.952 -1.011 1.960 1.00 58.97 192 ASP A O 1
ATOM 1432 N N . GLN A 1 193 ? 22.885 -0.922 -0.003 1.00 51.97 193 GLN A N 1
ATOM 1433 C CA . GLN A 1 193 ? 22.889 0.536 -0.088 1.00 51.97 193 GLN A CA 1
ATOM 1434 C C . GLN A 1 193 ? 21.545 1.155 0.339 1.00 51.97 193 GLN A C 1
ATOM 1436 O O . GLN A 1 193 ? 20.513 0.845 -0.253 1.00 51.97 193 GLN A O 1
ATOM 1441 N N . PRO A 1 194 ? 21.529 2.097 1.305 1.00 48.62 194 PRO A N 1
ATOM 1442 C CA . PRO A 1 194 ? 20.301 2.755 1.773 1.00 48.62 194 PRO A CA 1
ATOM 1443 C C . PRO A 1 194 ? 19.729 3.788 0.781 1.00 48.62 194 PRO A C 1
ATOM 1445 O O . PRO A 1 194 ? 18.551 4.137 0.853 1.00 48.62 194 PRO A O 1
ATOM 1448 N N . ARG A 1 195 ? 20.558 4.297 -0.140 1.00 54.09 195 ARG A N 1
ATOM 1449 C CA . ARG A 1 195 ? 20.192 5.093 -1.323 1.00 54.09 195 ARG A CA 1
ATOM 1450 C C . ARG A 1 195 ? 21.240 4.843 -2.402 1.00 54.09 195 ARG A C 1
ATOM 1452 O O . ARG A 1 195 ? 22.423 4.766 -2.087 1.00 54.09 195 ARG A O 1
ATOM 1459 N N . LEU A 1 196 ? 20.807 4.755 -3.654 1.00 53.94 196 LEU A N 1
ATOM 1460 C CA . LEU A 1 196 ? 21.716 4.607 -4.788 1.00 53.94 196 LEU A CA 1
ATOM 1461 C C . LEU A 1 196 ? 22.461 5.921 -5.009 1.00 53.94 196 LEU A C 1
ATOM 1463 O O . LEU A 1 196 ? 21.833 6.973 -5.148 1.00 53.94 196 LEU A O 1
ATOM 1467 N N . THR A 1 197 ? 23.789 5.866 -5.008 1.00 55.19 197 THR A N 1
ATOM 1468 C CA . THR A 1 197 ? 24.632 7.027 -5.305 1.00 55.19 197 THR A CA 1
ATOM 1469 C C . THR A 1 197 ? 24.584 7.351 -6.800 1.00 55.19 197 THR A C 1
ATOM 1471 O O . THR A 1 197 ? 24.184 6.517 -7.615 1.00 55.19 197 THR A O 1
ATOM 1474 N N . GLU A 1 198 ? 25.042 8.541 -7.202 1.00 50.53 198 GLU A N 1
ATOM 1475 C CA . GLU A 1 198 ? 25.253 8.844 -8.627 1.00 50.53 198 GLU A CA 1
ATOM 1476 C C . GLU A 1 198 ? 26.152 7.807 -9.315 1.00 50.53 198 GLU A C 1
ATOM 1478 O O . GLU A 1 198 ? 25.941 7.501 -10.484 1.00 50.53 198 GLU A O 1
ATOM 1483 N N . LEU A 1 199 ? 27.106 7.215 -8.587 1.00 50.66 199 LEU A N 1
ATOM 1484 C CA . LEU A 1 199 ? 27.975 6.153 -9.090 1.00 50.66 199 LEU A CA 1
ATOM 1485 C C . LEU A 1 199 ? 27.200 4.860 -9.367 1.00 50.66 199 LEU A C 1
ATOM 1487 O O . LEU A 1 199 ? 27.444 4.186 -10.363 1.00 50.66 199 LEU A O 1
ATOM 1491 N N . ASP A 1 200 ? 26.245 4.520 -8.501 1.00 53.47 200 ASP A N 1
ATOM 1492 C CA . ASP A 1 200 ? 25.385 3.349 -8.678 1.00 53.47 200 ASP A CA 1
ATOM 1493 C C . ASP A 1 200 ? 24.407 3.558 -9.826 1.00 53.47 200 ASP A C 1
ATOM 1495 O O . ASP A 1 200 ? 24.190 2.643 -10.615 1.00 53.47 200 ASP A O 1
ATOM 1499 N N . LEU A 1 201 ? 23.886 4.779 -9.960 1.00 54.34 201 LEU A N 1
ATOM 1500 C CA . LEU A 1 201 ? 23.069 5.209 -11.091 1.00 54.34 201 LEU A CA 1
ATOM 1501 C C . LEU A 1 201 ? 23.868 5.219 -12.400 1.00 54.34 201 LEU A C 1
ATOM 1503 O O . LEU A 1 201 ? 23.325 4.851 -13.437 1.00 54.34 201 LEU A O 1
ATOM 1507 N N . LEU A 1 202 ? 25.150 5.584 -12.367 1.00 50.66 202 LEU A N 1
ATOM 1508 C CA . LEU A 1 202 ? 26.047 5.544 -13.521 1.00 50.66 202 LEU A CA 1
ATOM 1509 C C . LEU A 1 202 ? 26.436 4.120 -13.904 1.00 50.66 202 LEU A C 1
ATOM 1511 O O . LEU A 1 202 ? 26.326 3.796 -15.074 1.00 50.66 202 LEU A O 1
ATOM 1515 N N . ALA A 1 203 ? 26.805 3.249 -12.964 1.00 51.72 203 ALA A N 1
ATOM 1516 C CA . ALA A 1 203 ? 27.032 1.826 -13.243 1.00 51.72 203 ALA A CA 1
ATOM 1517 C C . ALA A 1 203 ? 25.760 1.156 -13.798 1.00 51.72 203 ALA A C 1
ATOM 1519 O O . ALA A 1 203 ? 25.808 0.301 -14.680 1.00 51.72 203 ALA A O 1
ATOM 1520 N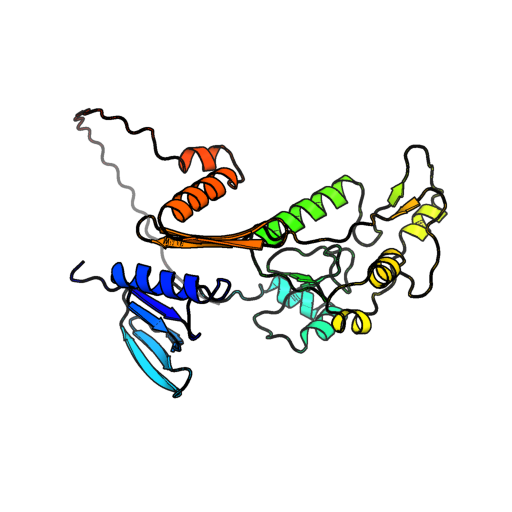 N . TYR A 1 204 ? 24.601 1.606 -13.317 1.00 53.66 204 TYR A N 1
ATOM 1521 C CA . TYR A 1 204 ? 23.289 1.182 -13.779 1.00 53.66 204 TYR A CA 1
ATOM 1522 C C . TYR A 1 204 ? 22.949 1.666 -15.208 1.00 53.66 204 TYR A C 1
ATOM 1524 O O . TYR A 1 204 ? 22.445 0.880 -16.010 1.00 53.66 204 TYR A O 1
ATOM 1532 N N . LEU A 1 205 ? 23.213 2.939 -15.536 1.00 49.50 205 LEU A N 1
ATOM 1533 C CA . LEU A 1 205 ? 23.017 3.547 -16.869 1.00 49.50 205 LEU A CA 1
ATOM 1534 C C . LEU A 1 205 ? 24.040 3.039 -17.892 1.00 49.50 205 LEU A C 1
ATOM 1536 O O . LEU A 1 205 ? 23.733 2.811 -19.055 1.00 49.50 205 LEU A O 1
ATOM 1540 N N . THR A 1 206 ? 25.251 2.893 -17.377 1.00 46.31 206 THR A N 1
ATOM 1541 C CA . THR A 1 206 ? 26.482 2.283 -17.865 1.00 46.31 206 THR A CA 1
ATOM 1542 C C . THR A 1 206 ? 26.346 0.893 -18.401 1.00 46.31 206 THR A C 1
ATOM 1544 O O . THR A 1 206 ? 26.945 0.504 -19.403 1.00 46.31 206 THR A O 1
ATOM 1547 N N . ASN A 1 207 ? 25.601 0.119 -17.615 1.00 51.44 207 ASN A N 1
ATOM 1548 C CA . ASN A 1 207 ? 25.548 -1.310 -17.757 1.00 51.44 207 ASN A CA 1
ATOM 1549 C C . ASN A 1 207 ? 26.960 -1.955 -17.744 1.00 51.44 207 ASN A C 1
ATOM 1551 O O . ASN A 1 207 ? 27.189 -3.045 -18.272 1.00 51.44 207 ASN A O 1
ATOM 1555 N N . ASP A 1 208 ? 27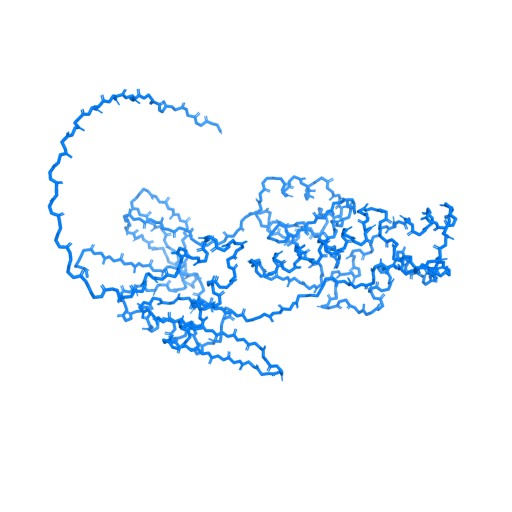.904 -1.251 -17.123 1.00 43.81 208 ASP A N 1
ATOM 1556 C CA . ASP A 1 208 ? 29.303 -1.599 -16.995 1.00 43.81 208 ASP A CA 1
ATOM 1557 C C . ASP A 1 208 ? 29.722 -1.224 -15.572 1.00 43.81 208 ASP A C 1
ATOM 1559 O O . ASP A 1 208 ? 29.556 -0.085 -15.134 1.00 43.81 208 ASP A O 1
ATOM 1563 N N . SER A 1 209 ? 30.253 -2.191 -14.830 1.00 41.16 209 SER A N 1
ATOM 1564 C CA . SER A 1 209 ? 30.979 -1.931 -13.586 1.00 41.16 209 SER A CA 1
ATOM 1565 C C . SER A 1 209 ? 32.309 -1.200 -13.838 1.00 41.16 209 SER A C 1
ATOM 1567 O O . SER A 1 209 ? 33.016 -0.870 -12.890 1.00 41.16 209 SER A O 1
ATOM 1569 N N . THR A 1 210 ? 32.641 -0.919 -15.102 1.00 35.03 210 THR A N 1
ATOM 1570 C CA . THR A 1 210 ? 33.806 -0.161 -15.554 1.00 35.03 210 THR A CA 1
ATOM 1571 C C . THR A 1 210 ? 33.416 0.857 -16.634 1.00 35.03 210 THR A C 1
ATOM 1573 O O . THR A 1 210 ? 33.199 0.519 -17.783 1.00 35.03 210 THR A O 1
ATOM 1576 N N . TYR A 1 211 ? 33.309 2.127 -16.244 1.00 38.50 211 TYR A N 1
ATOM 1577 C CA . TYR A 1 211 ? 33.178 3.335 -17.076 1.00 38.50 211 TYR A CA 1
ATOM 1578 C C . TYR A 1 211 ? 33.459 3.196 -18.594 1.00 38.50 211 TYR A C 1
ATOM 1580 O O . TYR A 1 211 ? 34.616 3.207 -19.012 1.00 38.50 211 TYR A O 1
ATOM 1588 N N . ALA A 1 212 ? 32.413 3.236 -19.430 1.00 39.94 212 ALA A N 1
ATOM 1589 C CA . ALA A 1 212 ? 32.529 3.547 -20.858 1.00 39.94 212 ALA A CA 1
ATOM 1590 C C . ALA A 1 212 ? 31.419 4.523 -21.286 1.00 39.94 212 ALA A C 1
ATOM 1592 O O . ALA A 1 212 ? 30.247 4.362 -20.947 1.00 39.94 212 ALA A O 1
ATOM 1593 N N . GLN A 1 213 ? 31.819 5.591 -21.976 1.00 47.50 213 GLN A N 1
ATOM 1594 C CA . GLN A 1 213 ? 30.969 6.713 -22.376 1.00 47.50 213 GLN A CA 1
ATOM 1595 C C . GLN A 1 213 ? 29.940 6.273 -23.430 1.00 47.50 213 GLN A C 1
ATOM 1597 O O . GLN A 1 213 ? 30.261 5.496 -24.325 1.00 47.50 213 GLN A O 1
ATOM 1602 N N . ALA A 1 214 ? 28.707 6.784 -23.335 1.00 48.53 214 ALA A N 1
ATOM 1603 C CA . ALA A 1 214 ? 27.726 6.656 -24.413 1.00 48.53 214 ALA A CA 1
ATOM 1604 C C . ALA A 1 214 ? 28.319 7.200 -25.733 1.00 48.53 214 ALA A C 1
ATOM 1606 O O . ALA A 1 214 ? 29.113 8.146 -25.667 1.00 48.53 214 ALA A O 1
ATOM 1607 N N . PRO A 1 215 ? 27.947 6.658 -26.910 1.00 50.28 215 PRO A N 1
ATOM 1608 C CA . PRO A 1 215 ? 28.395 7.210 -28.184 1.00 50.28 215 PRO A CA 1
ATOM 1609 C C . PRO A 1 215 ? 28.102 8.723 -28.275 1.00 50.28 215 PRO A C 1
ATOM 1611 O O . PRO A 1 215 ? 27.095 9.179 -27.719 1.00 50.28 215 PRO A O 1
ATOM 1614 N N . PRO A 1 216 ? 28.948 9.526 -28.947 1.00 51.16 216 PRO A N 1
ATOM 1615 C CA . PRO A 1 216 ? 28.718 10.963 -29.102 1.00 51.16 216 PRO A CA 1
ATOM 1616 C C . PRO A 1 216 ? 27.310 11.266 -29.648 1.00 51.16 216 PRO A C 1
ATOM 1618 O O . PRO A 1 216 ? 26.906 10.709 -30.663 1.00 51.16 216 PRO A O 1
ATOM 1621 N N . GLY A 1 217 ? 26.552 12.134 -28.965 1.00 48.47 217 GLY A N 1
ATOM 1622 C CA . GLY A 1 217 ? 25.169 12.486 -29.336 1.00 48.47 217 GLY A CA 1
ATOM 1623 C C . GLY A 1 217 ? 24.075 11.547 -28.800 1.00 48.47 217 GLY A C 1
ATOM 1624 O O . GLY A 1 217 ? 22.889 11.781 -29.033 1.00 48.47 217 GLY A O 1
ATOM 1625 N N . VAL A 1 218 ? 24.449 10.507 -28.043 1.00 45.97 218 VAL A N 1
ATOM 1626 C CA . VAL A 1 218 ? 23.521 9.619 -27.331 1.00 45.97 218 VAL A CA 1
ATOM 1627 C C . VAL A 1 218 ? 23.474 9.985 -25.854 1.00 45.97 218 VAL A C 1
ATOM 1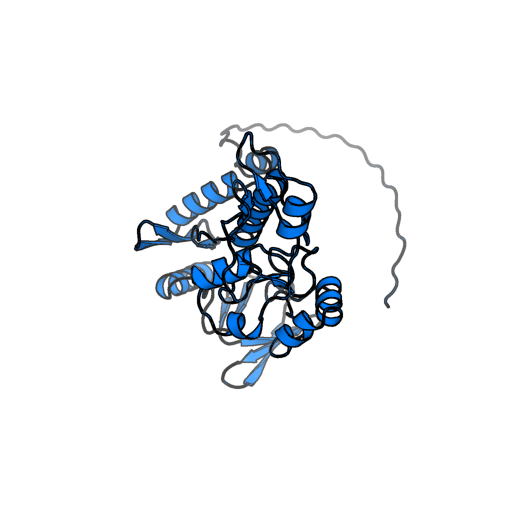629 O O . VAL A 1 218 ? 24.454 9.825 -25.125 1.00 45.97 218 VAL A O 1
ATOM 1632 N N . SER A 1 219 ? 22.303 10.392 -25.363 1.00 51.09 219 SER A N 1
ATOM 1633 C CA . SER A 1 219 ? 22.036 10.415 -23.926 1.00 51.09 219 SER A CA 1
ATOM 1634 C C . SER A 1 219 ? 21.139 9.233 -23.556 1.00 51.09 219 SER A C 1
ATOM 1636 O O . SER A 1 219 ? 20.080 9.027 -24.136 1.00 51.09 219 SER A O 1
ATOM 1638 N N . TYR A 1 220 ? 21.540 8.404 -22.593 1.00 52.00 220 TYR A N 1
ATOM 1639 C CA . TYR A 1 220 ? 20.598 7.450 -22.000 1.00 52.00 220 TYR A CA 1
ATOM 1640 C C . TYR A 1 220 ? 19.513 8.213 -21.242 1.00 52.00 220 TYR A C 1
ATOM 1642 O O . TYR A 1 220 ? 19.772 9.305 -20.734 1.00 52.00 220 TYR A O 1
ATOM 1650 N N . TYR A 1 221 ? 18.302 7.663 -21.125 1.00 54.16 221 TYR A N 1
ATOM 1651 C CA . TYR A 1 221 ? 17.301 8.231 -20.220 1.00 54.16 221 TYR A CA 1
ATOM 1652 C C . TYR A 1 221 ? 17.872 8.221 -18.791 1.00 54.16 221 TYR A C 1
ATOM 1654 O O . TYR A 1 221 ? 17.928 7.172 -18.166 1.00 54.16 221 TYR A O 1
ATOM 1662 N N . ARG A 1 222 ? 18.371 9.367 -18.301 1.00 57.06 222 ARG A N 1
ATOM 1663 C CA . ARG A 1 222 ? 19.231 9.413 -17.100 1.00 57.06 222 ARG A CA 1
ATOM 1664 C C . ARG A 1 222 ? 18.493 9.520 -15.776 1.00 57.06 222 ARG A C 1
ATOM 1666 O O . ARG A 1 222 ? 19.131 9.384 -14.738 1.00 57.06 222 ARG A O 1
ATOM 1673 N N . LYS A 1 223 ? 17.193 9.838 -15.779 1.00 70.75 223 LYS A N 1
ATOM 1674 C CA . LYS A 1 223 ? 16.508 10.136 -14.519 1.00 70.75 223 LYS A CA 1
ATOM 1675 C C . LYS A 1 223 ? 15.889 8.862 -13.926 1.00 70.75 223 LYS A C 1
ATOM 1677 O O . LYS A 1 223 ? 14.904 8.381 -14.497 1.00 70.75 223 LYS A O 1
ATOM 1682 N N . PRO A 1 224 ? 16.412 8.323 -12.806 1.00 76.81 224 PRO A N 1
ATOM 1683 C CA . PRO A 1 224 ? 15.762 7.230 -12.089 1.00 76.81 224 PRO A CA 1
ATOM 1684 C C . PRO A 1 224 ? 14.416 7.681 -11.514 1.00 76.81 224 PRO A C 1
ATOM 1686 O O . PRO A 1 224 ? 14.104 8.875 -11.440 1.00 76.81 224 PRO A O 1
ATOM 1689 N N . PHE A 1 225 ? 13.602 6.717 -11.100 1.00 84.69 225 PHE A N 1
ATOM 1690 C CA . PHE A 1 225 ? 12.398 7.002 -10.347 1.00 84.69 225 PHE A CA 1
ATOM 1691 C C . PHE A 1 225 ? 12.756 7.580 -8.974 1.00 84.69 225 PHE A C 1
ATOM 1693 O O . PHE A 1 225 ? 13.398 6.935 -8.148 1.00 84.69 225 PHE A O 1
ATOM 1700 N N . GLU A 1 226 ? 12.276 8.793 -8.720 1.00 84.88 226 GLU A N 1
ATOM 1701 C CA . GLU A 1 226 ? 12.356 9.459 -7.426 1.00 84.88 226 GLU A CA 1
ATOM 1702 C C . GLU A 1 226 ? 10.938 9.648 -6.901 1.00 84.88 226 GLU A C 1
ATOM 1704 O O . GLU A 1 226 ? 10.092 10.264 -7.557 1.00 84.88 226 GLU A O 1
ATOM 1709 N N . PHE A 1 227 ? 10.673 9.103 -5.718 1.00 88.31 227 PHE A N 1
ATOM 1710 C CA . PHE A 1 227 ? 9.394 9.293 -5.057 1.00 88.31 227 PHE A CA 1
ATOM 1711 C C . PHE A 1 227 ? 9.360 10.644 -4.347 1.00 88.31 227 PHE A C 1
ATOM 1713 O O . PHE A 1 227 ? 10.197 10.926 -3.492 1.00 88.31 227 PHE A O 1
ATOM 1720 N N . LEU A 1 228 ? 8.341 11.444 -4.654 1.00 86.62 228 L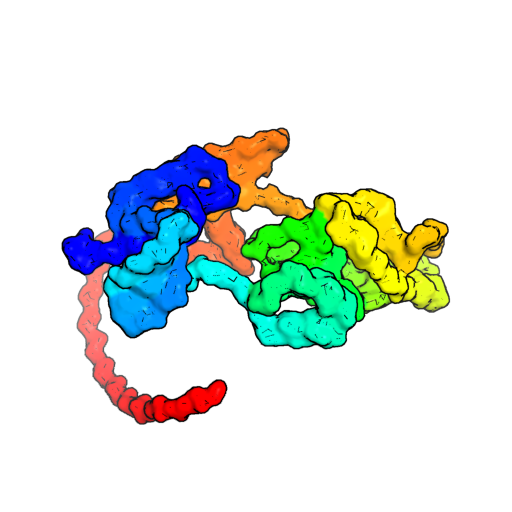EU A N 1
ATOM 1721 C CA . LEU A 1 228 ? 8.028 12.662 -3.920 1.00 86.62 228 LEU A CA 1
ATOM 1722 C C . LEU A 1 228 ? 6.898 12.375 -2.929 1.00 86.62 228 LEU A C 1
ATOM 1724 O O . LEU A 1 228 ? 5.746 12.182 -3.335 1.00 86.62 228 LEU A O 1
ATOM 1728 N N . SER A 1 229 ? 7.199 12.379 -1.631 1.00 86.25 229 SER A N 1
ATOM 1729 C CA . SER A 1 229 ? 6.154 12.353 -0.605 1.00 86.25 229 SER A CA 1
ATOM 1730 C C . SER A 1 229 ? 5.333 13.643 -0.680 1.00 86.25 229 SER A C 1
ATOM 1732 O O . SER A 1 229 ? 5.872 14.730 -0.829 1.00 86.25 229 SER A O 1
ATOM 1734 N N . LEU A 1 230 ? 4.009 13.519 -0.606 1.00 86.06 230 LEU A N 1
ATOM 1735 C CA . LEU A 1 230 ? 3.065 14.650 -0.641 1.00 86.06 230 LEU A CA 1
ATOM 1736 C C . LEU A 1 230 ? 2.316 14.735 0.693 1.00 86.06 230 LEU A C 1
ATOM 1738 O O . LEU A 1 230 ? 1.290 15.405 0.790 1.00 86.06 230 LEU A O 1
ATOM 1742 N N . GLY A 1 231 ? 2.799 13.995 1.692 1.00 89.38 231 GLY A N 1
ATOM 1743 C CA . GLY A 1 231 ? 2.124 13.804 2.958 1.00 89.38 231 GLY A CA 1
ATOM 1744 C C . GLY A 1 231 ? 1.141 12.634 3.000 1.00 89.38 231 GLY A C 1
ATOM 1745 O O . GLY A 1 231 ? 0.900 11.913 2.031 1.00 89.38 231 GLY A O 1
ATOM 1746 N N . LEU A 1 232 ? 0.566 12.464 4.183 1.00 91.94 232 LEU A N 1
ATOM 1747 C CA . LEU A 1 232 ? -0.395 11.450 4.572 1.00 91.94 232 LEU A CA 1
ATOM 1748 C C . LEU A 1 232 ? -1.668 12.134 5.056 1.00 91.94 232 LEU A C 1
ATOM 1750 O O . LEU A 1 232 ? -1.628 13.160 5.733 1.00 91.94 232 LEU A O 1
ATOM 1754 N N . MET A 1 233 ? -2.820 11.544 4.746 1.00 93.19 233 MET A N 1
ATOM 1755 C CA . MET A 1 233 ? -4.096 12.031 5.257 1.00 93.19 233 MET A CA 1
ATOM 1756 C C . MET A 1 233 ? -4.994 10.861 5.655 1.00 93.19 233 MET A C 1
ATOM 1758 O O . MET A 1 233 ? -5.075 9.872 4.927 1.00 93.19 233 MET A O 1
ATOM 1762 N N . ALA A 1 234 ? -5.701 10.985 6.777 1.00 94.06 234 ALA A N 1
ATOM 1763 C CA . ALA A 1 234 ? -6.608 9.956 7.280 1.00 94.06 234 ALA A CA 1
ATOM 1764 C C . ALA A 1 234 ? -7.895 10.576 7.832 1.00 94.06 234 ALA A C 1
ATOM 1766 O O . ALA A 1 234 ? -7.848 11.419 8.725 1.00 94.06 234 ALA A O 1
ATOM 1767 N N . TYR A 1 235 ? -9.052 10.147 7.328 1.00 94.06 235 TYR A N 1
ATOM 1768 C CA . TYR A 1 235 ? -10.342 10.496 7.924 1.00 94.06 235 TYR A CA 1
ATOM 1769 C C . TYR A 1 235 ? -10.577 9.658 9.185 1.00 94.06 235 TYR A C 1
ATOM 1771 O O . TYR A 1 235 ? -10.375 8.446 9.168 1.00 94.06 235 TYR A O 1
ATOM 1779 N N . ILE A 1 236 ? -11.014 10.294 10.272 1.00 93.69 236 ILE A N 1
ATOM 1780 C CA . ILE A 1 236 ? -11.182 9.659 11.592 1.00 93.69 236 ILE A CA 1
ATOM 1781 C C . ILE A 1 236 ? -12.624 9.761 12.118 1.00 93.69 236 ILE A C 1
ATOM 1783 O O . ILE A 1 236 ? -12.871 9.641 13.321 1.00 93.69 236 ILE A O 1
ATOM 1787 N N . GLY A 1 237 ? -13.586 9.977 11.215 1.00 89.94 237 GLY A N 1
ATOM 1788 C CA . GLY A 1 237 ? -15.008 10.062 11.544 1.00 89.94 237 GLY A CA 1
ATOM 1789 C C . GLY A 1 237 ? -15.454 11.454 11.998 1.00 89.94 237 GLY A C 1
ATOM 1790 O O . GLY A 1 237 ? -14.633 12.313 12.320 1.00 89.94 237 GLY A O 1
ATOM 1791 N N . ASN A 1 238 ? -16.773 11.664 12.014 1.00 90.75 238 ASN A N 1
ATOM 1792 C CA . ASN A 1 238 ? -17.436 12.887 12.480 1.00 90.75 238 ASN A CA 1
ATOM 1793 C C . ASN A 1 238 ? -16.786 14.191 11.971 1.00 90.75 238 ASN A C 1
ATOM 1795 O O . ASN A 1 238 ? -16.437 15.064 12.767 1.00 90.75 238 ASN A O 1
ATOM 1799 N N . GLU A 1 239 ? -16.551 14.277 10.655 1.00 92.19 239 GLU A N 1
ATOM 1800 C CA . GLU A 1 239 ? -15.970 15.462 9.997 1.00 92.19 239 GLU A CA 1
ATOM 1801 C C . GLU A 1 239 ? -14.597 15.876 10.550 1.00 92.19 239 GLU A C 1
ATOM 1803 O O . GLU A 1 239 ? -14.235 17.053 10.580 1.00 92.19 239 GLU A O 1
ATOM 1808 N N . LYS A 1 240 ? -13.809 14.897 11.004 1.00 91.75 240 LYS A N 1
ATOM 1809 C CA . LYS A 1 240 ? -12.432 15.096 11.455 1.00 91.75 240 LYS A CA 1
ATOM 1810 C C . LYS A 1 240 ? -11.482 14.250 10.632 1.00 91.75 240 LYS A C 1
ATOM 1812 O O . LYS A 1 240 ? -11.767 13.097 10.310 1.00 91.75 240 LYS A O 1
ATOM 1817 N N . ALA A 1 241 ? -10.324 14.815 10.328 1.00 95.31 241 ALA A N 1
ATOM 1818 C CA . ALA A 1 241 ? -9.234 14.100 9.687 1.00 95.31 241 ALA A CA 1
ATOM 1819 C C . ALA A 1 241 ? -7.897 14.442 10.349 1.00 95.31 241 ALA A C 1
ATOM 1821 O O . ALA A 1 241 ? -7.821 15.313 11.216 1.00 95.31 241 ALA A O 1
ATOM 1822 N N . LEU A 1 242 ? -6.865 13.733 9.922 1.00 94.06 242 LEU A N 1
ATOM 1823 C CA . LEU A 1 242 ? -5.457 13.977 10.182 1.00 94.06 242 LEU A CA 1
ATOM 1824 C C . LEU A 1 242 ? -4.784 14.260 8.843 1.00 94.06 242 LEU A C 1
ATOM 1826 O O . LEU A 1 242 ? -5.082 13.581 7.860 1.00 94.06 242 LEU A O 1
ATOM 1830 N N . VAL A 1 243 ? -3.890 15.236 8.808 1.00 92.31 243 VAL A N 1
ATOM 1831 C CA . VAL A 1 243 ? -3.061 15.591 7.656 1.00 92.31 243 VAL A CA 1
ATOM 1832 C C . VAL A 1 243 ? -1.650 15.802 8.169 1.00 92.31 243 VAL A C 1
ATOM 1834 O O . VAL A 1 243 ? -1.465 16.565 9.107 1.00 92.31 243 VAL A O 1
ATOM 1837 N N . SER A 1 244 ? -0.683 15.126 7.568 1.00 91.38 244 SER A N 1
ATOM 1838 C CA . SER A 1 244 ? 0.742 15.321 7.817 1.00 91.38 244 SER A CA 1
ATOM 1839 C C . SER A 1 244 ? 1.409 15.530 6.467 1.00 91.38 244 SER A C 1
ATOM 1841 O O . SER A 1 244 ? 1.204 14.711 5.577 1.00 91.38 244 SER A O 1
ATOM 1843 N N . ALA A 1 245 ? 2.128 16.625 6.255 1.00 86.81 245 ALA A N 1
ATOM 1844 C CA . ALA A 1 245 ? 2.797 16.925 4.989 1.00 86.81 245 ALA A CA 1
ATOM 1845 C C . ALA A 1 245 ? 4.184 17.516 5.238 1.00 86.81 245 ALA A C 1
ATOM 1847 O O . ALA A 1 245 ? 4.409 18.151 6.259 1.00 86.81 245 ALA A O 1
ATOM 1848 N N . GLU A 1 246 ? 5.103 17.336 4.295 1.00 80.94 246 GLU A N 1
ATOM 1849 C CA . GLU A 1 246 ? 6.441 17.929 4.355 1.00 80.94 246 GLU A CA 1
ATOM 1850 C C . GLU A 1 246 ? 6.501 19.119 3.396 1.00 80.94 246 GLU A C 1
ATOM 1852 O O . GLU A 1 246 ? 6.183 18.987 2.212 1.00 80.94 246 GLU A O 1
ATOM 1857 N N . VAL A 1 247 ? 6.880 20.291 3.907 1.00 71.06 247 VAL A N 1
ATOM 1858 C CA . VAL A 1 247 ? 7.049 21.512 3.110 1.00 71.06 247 VAL A CA 1
ATOM 1859 C C . VAL A 1 247 ? 8.365 22.174 3.504 1.00 71.06 247 VAL A C 1
ATOM 1861 O O . VAL A 1 247 ? 8.534 22.548 4.661 1.00 71.06 247 VAL A O 1
ATOM 1864 N N . LEU A 1 248 ? 9.272 22.343 2.532 1.00 63.16 248 LEU A N 1
ATOM 1865 C CA . LEU A 1 248 ? 10.513 23.131 2.661 1.00 63.16 248 LEU A CA 1
ATOM 1866 C C . LEU A 1 248 ? 11.370 22.769 3.897 1.00 63.16 248 LEU A C 1
ATOM 1868 O O . LEU A 1 248 ? 11.938 23.658 4.516 1.00 63.16 248 LEU A O 1
ATOM 1872 N N . ASP A 1 249 ? 11.441 21.482 4.255 1.00 67.56 249 ASP A N 1
ATOM 1873 C CA . ASP A 1 249 ? 12.173 20.913 5.409 1.00 67.56 249 ASP A CA 1
ATOM 1874 C C . ASP A 1 249 ? 11.445 20.923 6.766 1.00 67.56 249 ASP A C 1
ATOM 1876 O O . ASP A 1 249 ? 12.015 20.518 7.779 1.00 67.56 249 ASP A O 1
ATOM 1880 N N . SER A 1 250 ? 10.165 21.312 6.814 1.00 69.50 250 SER A N 1
ATOM 1881 C CA . SER A 1 250 ? 9.333 21.200 8.023 1.00 69.50 250 SER A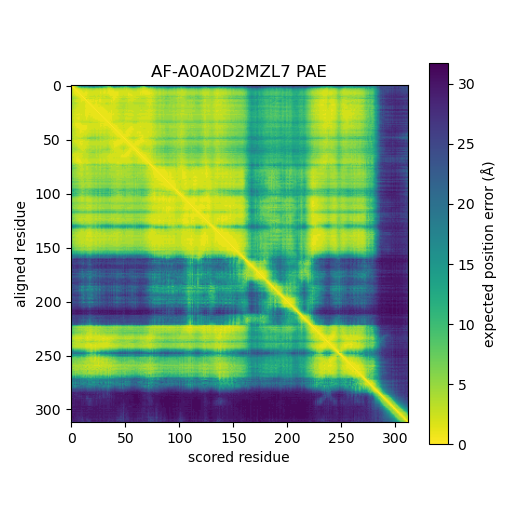 CA 1
ATOM 1882 C C . SER A 1 250 ? 8.123 20.283 7.828 1.00 69.50 250 SER A C 1
ATOM 1884 O O . SER A 1 250 ? 7.399 20.375 6.833 1.00 69.50 250 SER A O 1
ATOM 1886 N N . SER A 1 251 ? 7.873 19.410 8.810 1.00 74.38 251 SER A N 1
ATOM 1887 C CA . SER A 1 251 ? 6.641 18.621 8.882 1.00 74.38 251 SER A CA 1
ATOM 1888 C C . SER A 1 251 ? 5.493 19.479 9.411 1.00 74.38 251 SER A C 1
ATOM 1890 O O . SER A 1 251 ? 5.586 20.079 10.484 1.00 74.38 251 SER A O 1
ATOM 1892 N N . PHE A 1 252 ? 4.394 19.505 8.671 1.00 84.75 252 PHE A N 1
ATOM 1893 C CA . PHE A 1 252 ? 3.167 20.209 8.999 1.00 84.75 252 PHE A CA 1
ATOM 1894 C C . PHE A 1 252 ? 2.060 19.205 9.323 1.00 84.75 252 PHE A C 1
ATOM 1896 O O . PHE A 1 252 ? 1.561 18.511 8.435 1.00 84.75 252 PHE A O 1
ATOM 1903 N N . ASP A 1 253 ? 1.662 19.165 10.595 1.00 89.75 253 ASP A N 1
ATOM 1904 C CA . ASP A 1 253 ? 0.620 18.282 11.116 1.00 89.75 253 ASP A CA 1
ATOM 1905 C C . ASP A 1 253 ? -0.643 19.091 11.459 1.00 89.75 253 ASP A C 1
ATOM 1907 O O . ASP A 1 253 ? -0.619 20.013 12.276 1.00 89.75 253 ASP A O 1
ATOM 1911 N N . VAL A 1 254 ? -1.781 18.728 10.863 1.00 89.62 254 VAL A N 1
ATOM 1912 C CA . VAL A 1 254 ? -3.100 19.325 11.134 1.00 89.62 254 VAL A CA 1
ATOM 1913 C C . VAL A 1 254 ? -4.093 18.228 11.460 1.00 89.62 254 VAL A C 1
ATOM 1915 O O . VAL A 1 254 ? -4.141 17.185 10.808 1.00 89.62 254 VAL A O 1
ATOM 1918 N N . ALA A 1 255 ? -4.953 18.481 12.441 1.00 90.56 255 ALA A N 1
ATOM 1919 C CA . ALA A 1 255 ? -5.982 17.540 12.844 1.00 90.56 255 ALA A CA 1
ATOM 1920 C C . ALA A 1 255 ? -7.324 18.227 13.128 1.00 90.56 255 ALA A C 1
ATOM 1922 O O . ALA A 1 255 ? -7.390 19.405 13.474 1.00 90.56 255 ALA A O 1
ATOM 1923 N N . GLY A 1 256 ? -8.415 17.471 13.001 1.00 89.56 256 GLY A N 1
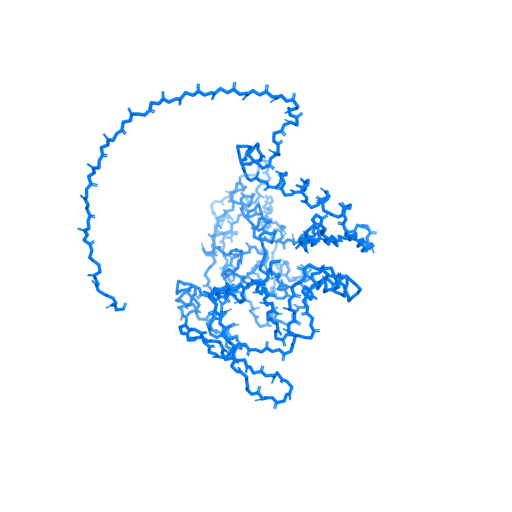ATOM 1924 C CA . GLY A 1 256 ? -9.776 17.951 13.245 1.00 89.56 256 GLY A CA 1
ATOM 1925 C C . GLY A 1 256 ? -10.494 18.416 11.977 1.00 89.56 256 GLY A C 1
ATOM 1926 O O . GLY A 1 256 ? -10.283 17.866 10.896 1.00 89.56 256 GLY A O 1
ATOM 1927 N N . SER A 1 257 ? -11.389 19.394 12.114 1.00 89.81 257 SER A N 1
ATOM 1928 C CA . SER A 1 257 ? -12.299 19.800 11.033 1.00 89.81 257 SER A CA 1
ATOM 1929 C C . SER A 1 257 ? -11.612 20.591 9.918 1.00 89.81 257 SER A C 1
ATOM 1931 O O . SER A 1 257 ? -11.956 20.424 8.751 1.00 89.81 257 SER A O 1
ATOM 1933 N N . LEU A 1 258 ? -10.574 21.374 10.233 1.00 88.75 258 LEU A N 1
ATOM 1934 C CA . LEU A 1 258 ? -9.753 22.023 9.204 1.00 88.75 258 LEU A CA 1
ATOM 1935 C C . LEU A 1 258 ? -9.017 20.980 8.346 1.00 88.75 258 LEU A C 1
ATOM 1937 O O . LEU A 1 258 ? -9.055 21.042 7.118 1.00 88.75 258 LEU A O 1
ATOM 1941 N N . ALA A 1 259 ? -8.427 19.968 8.990 1.00 88.81 259 ALA A N 1
ATOM 1942 C CA . ALA A 1 259 ? -7.831 18.823 8.303 1.00 88.81 259 ALA A CA 1
ATOM 1943 C C . ALA A 1 259 ? -8.855 18.060 7.450 1.00 88.81 259 ALA A C 1
ATOM 1945 O O . ALA A 1 259 ? -8.516 17.585 6.371 1.00 88.81 259 ALA A O 1
ATOM 1946 N N . PHE A 1 260 ? -10.111 17.957 7.894 1.00 89.88 260 PHE A N 1
ATOM 1947 C CA . PHE A 1 260 ? -11.177 17.327 7.114 1.00 89.88 260 PHE A CA 1
ATOM 1948 C C . PHE A 1 260 ? -11.510 18.100 5.835 1.00 89.88 260 PHE A C 1
ATOM 1950 O O . PHE A 1 260 ? -11.651 17.482 4.781 1.00 89.88 260 PHE A O 1
ATOM 1957 N N . LEU A 1 261 ? -11.583 19.432 5.893 1.00 89.69 261 LEU A N 1
ATOM 1958 C CA . LEU A 1 261 ? -11.785 20.254 4.696 1.00 89.69 261 LEU A CA 1
ATOM 1959 C C . LEU A 1 261 ? -10.626 20.088 3.707 1.00 89.69 261 LEU A C 1
ATOM 1961 O O . LEU A 1 261 ? -10.865 19.851 2.525 1.00 89.69 261 LEU A O 1
ATOM 1965 N N . LEU A 1 262 ? -9.381 20.115 4.196 1.00 88.19 262 LEU A N 1
ATOM 1966 C CA . LEU A 1 262 ? -8.197 19.845 3.374 1.00 88.19 262 LEU A CA 1
ATOM 1967 C C . LEU A 1 262 ? -8.254 18.445 2.743 1.00 88.19 262 LEU A C 1
ATOM 1969 O O . LEU A 1 262 ? -8.061 18.302 1.536 1.00 88.19 262 LEU A O 1
ATOM 1973 N N . TRP A 1 263 ? -8.576 17.420 3.540 1.00 89.50 263 TRP A N 1
ATOM 1974 C CA . TRP A 1 263 ? -8.740 16.040 3.080 1.00 89.50 263 TRP A CA 1
ATOM 1975 C C . TRP A 1 263 ? -9.784 15.941 1.961 1.00 89.50 263 TRP A C 1
ATOM 1977 O O . TRP A 1 263 ? -9.492 15.389 0.900 1.00 89.50 263 TRP A O 1
ATOM 1987 N N . ARG A 1 264 ? -10.971 16.538 2.134 1.00 88.12 264 ARG A N 1
ATOM 1988 C CA . ARG A 1 264 ? -12.023 16.530 1.103 1.00 88.12 264 ARG A CA 1
ATOM 1989 C C . ARG A 1 264 ? -11.556 17.191 -0.191 1.00 88.12 264 ARG A C 1
ATOM 1991 O O . ARG A 1 264 ? -11.753 16.619 -1.261 1.00 88.12 264 ARG A O 1
ATOM 1998 N N . SER A 1 265 ? -10.925 18.361 -0.099 1.00 85.94 265 SER A N 1
ATOM 1999 C CA . SER A 1 265 ? -10.442 19.115 -1.262 1.00 85.94 265 SER A CA 1
ATOM 2000 C C . SER A 1 265 ? -9.422 18.323 -2.082 1.00 85.94 265 SER A C 1
ATOM 2002 O O . SER A 1 265 ? -9.536 18.234 -3.308 1.00 85.94 265 SER A O 1
ATOM 2004 N N . VAL A 1 266 ? -8.459 17.678 -1.415 1.00 84.94 266 VAL A N 1
ATOM 2005 C CA . VAL A 1 266 ? -7.462 16.830 -2.084 1.00 84.94 266 VAL A CA 1
ATOM 2006 C C . VAL A 1 266 ? -8.129 15.637 -2.770 1.00 84.94 266 VAL A C 1
ATOM 2008 O O . VAL A 1 266 ? -7.840 15.367 -3.935 1.00 84.94 266 VAL A O 1
ATOM 2011 N N . TYR A 1 267 ? -9.041 14.936 -2.092 1.00 83.75 267 TYR A N 1
ATOM 2012 C CA . TYR A 1 267 ? -9.673 13.735 -2.649 1.00 83.75 267 TYR A CA 1
ATOM 2013 C C . TYR A 1 267 ? -10.620 14.031 -3.816 1.00 83.75 267 TYR A C 1
ATOM 2015 O O . TYR A 1 267 ? -10.670 13.235 -4.749 1.00 83.75 267 TYR A O 1
ATOM 2023 N N . ILE A 1 268 ? -11.318 15.172 -3.818 1.00 83.62 268 ILE A N 1
ATOM 2024 C CA . ILE A 1 268 ? -12.117 15.618 -4.973 1.00 83.62 268 ILE A CA 1
ATOM 2025 C C . ILE A 1 268 ? -11.207 15.873 -6.182 1.00 83.62 268 ILE A C 1
ATOM 2027 O O . ILE A 1 268 ? -11.516 15.445 -7.294 1.00 83.62 268 ILE A O 1
ATOM 2031 N N . THR A 1 269 ? -10.061 16.519 -5.958 1.00 78.81 269 THR A N 1
ATOM 2032 C CA . THR A 1 269 ? -9.117 16.892 -7.024 1.00 78.81 269 THR A CA 1
ATOM 2033 C C . THR A 1 269 ? -8.363 15.684 -7.584 1.00 78.81 269 THR A C 1
ATOM 2035 O O . THR A 1 269 ? -8.060 15.633 -8.772 1.00 78.81 269 THR A O 1
ATOM 2038 N N . LYS A 1 270 ? -8.080 14.676 -6.750 1.00 79.69 270 LYS A N 1
ATOM 2039 C CA . LYS A 1 270 ? -7.350 13.462 -7.151 1.00 79.69 270 LYS A CA 1
ATOM 2040 C C . LYS A 1 270 ? -8.199 12.423 -7.892 1.00 79.69 270 LYS A C 1
ATOM 2042 O O . LYS A 1 270 ? -7.685 11.359 -8.237 1.00 79.69 270 LYS A O 1
ATOM 2047 N N . GLN A 1 271 ? -9.472 12.700 -8.166 1.00 77.31 271 GLN A N 1
ATOM 2048 C CA . GLN A 1 271 ? -10.299 11.796 -8.961 1.00 77.31 271 GLN A CA 1
ATOM 2049 C C . GLN A 1 271 ? -9.803 11.733 -10.410 1.00 77.31 271 GLN A C 1
ATOM 2051 O O . GLN A 1 271 ? -9.737 12.743 -11.104 1.00 77.31 271 GLN A O 1
ATOM 2056 N N . ALA A 1 272 ? -9.549 10.524 -10.915 1.00 63.56 272 ALA A N 1
ATOM 2057 C CA . ALA A 1 272 ? -9.052 10.308 -12.279 1.00 63.56 272 ALA A CA 1
ATOM 2058 C C . ALA A 1 272 ? -10.044 10.721 -13.388 1.00 63.56 272 ALA A C 1
ATOM 2060 O O . ALA A 1 272 ? -9.688 10.754 -14.564 1.00 63.56 272 ALA A O 1
ATOM 2061 N N . ARG A 1 273 ? -11.311 10.991 -13.045 1.00 66.94 273 ARG A N 1
ATOM 2062 C CA . ARG A 1 273 ? -12.352 11.409 -13.992 1.00 66.94 273 ARG A CA 1
ATOM 2063 C C . ARG A 1 273 ? -13.179 12.547 -13.410 1.00 66.94 273 ARG A C 1
ATOM 2065 O O . ARG A 1 273 ? -13.740 12.404 -12.324 1.00 66.94 273 ARG A O 1
ATOM 2072 N N . ALA A 1 274 ? -13.385 13.603 -14.198 1.00 61.94 274 ALA A N 1
ATOM 2073 C CA . ALA A 1 274 ? -14.218 14.751 -13.824 1.00 61.94 274 ALA A CA 1
ATOM 2074 C C . ALA A 1 274 ? -15.645 14.346 -13.399 1.00 61.94 274 ALA A C 1
ATOM 2076 O O . ALA A 1 274 ? -16.196 14.885 -12.444 1.00 61.94 274 ALA A O 1
ATOM 2077 N N . ARG A 1 275 ? -16.223 13.318 -14.040 1.00 62.44 275 ARG A N 1
ATOM 2078 C CA . ARG A 1 275 ? -17.547 12.778 -13.681 1.00 62.44 275 ARG A CA 1
ATOM 2079 C C . ARG A 1 275 ? -17.598 12.174 -12.272 1.00 62.44 275 ARG A C 1
ATOM 2081 O O . ARG A 1 275 ? -18.652 12.202 -11.643 1.00 62.44 275 ARG A O 1
ATOM 2088 N N . LEU A 1 276 ? -16.492 11.608 -11.786 1.00 55.00 276 LEU A N 1
ATOM 2089 C CA . LEU A 1 276 ? -16.403 11.079 -10.422 1.00 55.00 276 LEU A CA 1
ATOM 2090 C C . LEU A 1 276 ? -16.241 12.223 -9.415 1.00 55.00 276 LEU A C 1
ATOM 2092 O O . LEU A 1 276 ? -16.928 12.216 -8.397 1.00 55.00 276 LEU A O 1
ATOM 2096 N N . ALA A 1 277 ? -15.442 13.244 -9.748 1.00 57.69 277 ALA A N 1
ATOM 2097 C CA . ALA A 1 277 ? -15.310 14.459 -8.940 1.00 57.69 277 ALA A CA 1
ATOM 2098 C C . ALA A 1 277 ? -16.662 15.172 -8.739 1.00 57.69 277 ALA A C 1
ATOM 2100 O O . ALA A 1 277 ? -17.051 15.440 -7.603 1.00 57.69 277 ALA A O 1
ATOM 2101 N N . ALA A 1 278 ? -17.427 15.365 -9.820 1.00 60.12 278 ALA A N 1
ATOM 2102 C CA . ALA A 1 278 ? -18.737 16.025 -9.800 1.00 60.12 278 ALA A CA 1
ATOM 2103 C C . ALA A 1 278 ? -19.825 15.257 -9.022 1.00 60.12 278 ALA A C 1
ATOM 2105 O O . ALA A 1 278 ? -20.810 15.843 -8.588 1.00 60.12 278 ALA A O 1
ATOM 2106 N N . ARG A 1 279 ? -19.673 13.939 -8.832 1.00 68.56 279 ARG A N 1
ATOM 2107 C CA . ARG A 1 279 ? -20.577 13.142 -7.981 1.00 68.56 279 ARG A CA 1
ATOM 2108 C C . ARG A 1 279 ? -20.187 13.176 -6.505 1.00 68.56 279 ARG A C 1
ATOM 2110 O O . ARG A 1 279 ? -21.032 12.928 -5.653 1.00 68.56 279 ARG A O 1
ATOM 2117 N N . SER A 1 280 ? -18.917 13.448 -6.207 1.00 63.19 280 SER A N 1
ATOM 2118 C CA . SER A 1 280 ? -18.406 13.570 -4.836 1.00 63.19 280 SER A CA 1
ATOM 2119 C C . SER A 1 280 ? -18.564 14.972 -4.235 1.00 63.19 280 SER A C 1
ATOM 2121 O O . SER A 1 280 ? -18.413 15.140 -3.023 1.00 63.19 280 SER A O 1
ATOM 2123 N N . THR A 1 281 ? -18.893 15.977 -5.051 1.00 57.78 281 THR A N 1
ATOM 2124 C CA . THR A 1 281 ? -19.342 17.288 -4.574 1.00 57.78 281 THR A CA 1
ATOM 2125 C C . THR A 1 281 ? -20.785 17.182 -4.073 1.00 57.78 281 THR A C 1
ATOM 2127 O O . THR A 1 281 ? -21.640 16.722 -4.833 1.00 57.78 281 THR A O 1
ATOM 2130 N N . PRO A 1 282 ? -21.091 17.575 -2.822 1.00 49.00 282 PRO A N 1
ATOM 2131 C CA . PRO A 1 282 ? -22.476 17.642 -2.372 1.00 49.00 282 PRO A CA 1
ATOM 2132 C C . PRO A 1 282 ? -23.245 18.630 -3.265 1.00 49.00 282 PRO A C 1
ATOM 2134 O O . PRO A 1 282 ? -22.656 19.632 -3.689 1.00 49.00 282 PRO A O 1
ATOM 2137 N N . PRO A 1 283 ? -24.527 18.369 -3.581 1.00 40.75 283 PRO A N 1
ATOM 2138 C CA . PRO A 1 283 ? -25.332 19.338 -4.310 1.00 40.75 283 PRO A CA 1
ATOM 2139 C C . PRO A 1 283 ? -25.343 20.669 -3.542 1.00 40.75 283 PRO A C 1
ATOM 2141 O O . PRO A 1 283 ? -25.280 20.653 -2.306 1.00 40.75 283 PRO A O 1
ATOM 2144 N N . PRO A 1 284 ? -25.407 21.822 -4.235 1.00 36.72 284 PRO A N 1
ATOM 2145 C CA . PRO A 1 284 ? -25.593 23.095 -3.556 1.00 36.72 284 PRO A CA 1
ATOM 2146 C C . PRO A 1 284 ? -26.833 22.988 -2.668 1.00 36.72 284 PRO A C 1
ATOM 2148 O O . PRO A 1 284 ? -27.857 22.453 -3.105 1.00 36.72 284 PRO A O 1
ATOM 2151 N N . ALA A 1 285 ? -26.709 23.447 -1.420 1.00 41.00 285 ALA A N 1
ATOM 2152 C CA . ALA A 1 285 ? -27.783 23.447 -0.437 1.00 41.00 285 ALA A CA 1
ATOM 2153 C C . ALA A 1 285 ? -28.969 24.247 -0.989 1.00 41.00 285 ALA A C 1
ATOM 2155 O O . ALA A 1 285 ? -29.051 25.464 -0.847 1.00 41.00 285 ALA A O 1
ATOM 2156 N N . SER A 1 286 ? -29.874 23.557 -1.670 1.00 33.97 286 SER A N 1
ATOM 2157 C CA . SER A 1 286 ? -31.142 24.105 -2.108 1.00 33.97 286 SER A CA 1
ATOM 2158 C C . SER A 1 286 ? -32.067 23.993 -0.907 1.00 33.97 286 SER A C 1
ATOM 2160 O O . SER A 1 286 ? -32.635 22.941 -0.625 1.00 33.97 286 SER A O 1
ATOM 2162 N N . TYR A 1 287 ? -32.186 25.091 -0.162 1.00 39.25 287 TYR A N 1
ATOM 2163 C CA . TYR A 1 287 ? -33.404 25.353 0.592 1.00 39.25 287 TYR A CA 1
ATOM 2164 C C . TYR A 1 287 ? -34.539 25.423 -0.431 1.00 39.25 287 TYR A C 1
ATOM 2166 O O . TYR A 1 287 ? -34.672 26.396 -1.166 1.00 39.25 287 TYR A O 1
ATOM 2174 N N . GLY A 1 288 ? -35.304 24.344 -0.531 1.00 27.95 288 GLY A N 1
ATOM 2175 C CA . GLY A 1 288 ? -36.410 24.226 -1.464 1.00 27.95 288 GLY A CA 1
ATOM 2176 C C . GLY A 1 288 ? -37.316 23.093 -1.027 1.00 27.95 288 GLY A C 1
ATOM 2177 O O . GLY A 1 288 ? -37.082 21.935 -1.355 1.00 27.95 288 GLY A O 1
ATOM 2178 N N . ILE A 1 289 ? -38.345 23.440 -0.258 1.00 36.72 289 ILE A N 1
ATOM 2179 C CA . ILE A 1 289 ? -39.518 22.594 -0.069 1.00 36.72 289 ILE A CA 1
ATOM 2180 C C . ILE A 1 289 ? -40.097 22.340 -1.463 1.00 36.72 289 ILE A C 1
ATOM 2182 O O . ILE A 1 289 ? -40.568 23.267 -2.114 1.00 36.72 289 ILE A O 1
ATOM 2186 N N . ALA A 1 290 ? -40.071 21.092 -1.912 1.00 26.39 290 ALA A N 1
ATOM 2187 C CA . ALA A 1 290 ? -40.883 20.639 -3.028 1.00 26.39 290 ALA A CA 1
ATOM 2188 C C . ALA A 1 290 ? -41.486 19.287 -2.653 1.00 26.39 290 ALA A C 1
ATOM 2190 O O . ALA A 1 290 ? -40.904 18.224 -2.864 1.00 26.39 290 ALA A O 1
ATOM 2191 N N . ALA A 1 291 ? -42.671 19.354 -2.050 1.00 29.72 291 ALA A N 1
ATOM 2192 C CA . ALA A 1 291 ? -43.610 18.254 -2.092 1.00 29.72 291 ALA A CA 1
ATOM 2193 C C . ALA A 1 291 ? -44.001 18.026 -3.560 1.00 29.72 291 ALA A C 1
ATOM 2195 O O . ALA A 1 291 ? -44.478 18.941 -4.225 1.00 29.72 291 ALA A O 1
ATOM 2196 N N . SER A 1 292 ? -43.828 16.806 -4.056 1.00 27.20 292 SER A N 1
ATOM 2197 C CA . SER A 1 292 ? -44.676 16.302 -5.131 1.00 27.20 292 SER A CA 1
ATOM 2198 C C . SER A 1 292 ? -44.932 14.822 -4.886 1.00 27.20 292 SER A C 1
ATOM 2200 O O . SER A 1 292 ? -44.056 13.966 -4.970 1.00 27.20 292 SER A O 1
ATOM 2202 N N . SER A 1 293 ? -46.163 14.560 -4.470 1.00 28.27 293 SER A N 1
ATOM 2203 C CA . SER A 1 293 ? -46.822 13.274 -4.580 1.00 28.27 293 SER A CA 1
ATOM 2204 C C . SER A 1 293 ? -46.968 12.926 -6.056 1.00 28.27 293 SER A C 1
ATOM 2206 O O . SER A 1 293 ? -47.605 13.702 -6.764 1.00 28.27 293 SER A O 1
ATOM 2208 N N . GLN A 1 294 ? -46.496 11.761 -6.494 1.00 27.80 294 GLN A N 1
ATOM 2209 C CA . GLN A 1 294 ? -47.188 11.001 -7.535 1.00 27.80 294 GLN A CA 1
ATOM 2210 C C . GLN A 1 294 ? -47.113 9.505 -7.227 1.00 27.80 294 GLN A C 1
ATOM 2212 O O . GLN A 1 294 ? -46.055 8.880 -7.214 1.00 27.80 294 GLN A O 1
ATOM 2217 N N . HIS A 1 295 ? -48.295 8.981 -6.912 1.00 26.64 295 HIS A N 1
ATOM 2218 C CA . HIS A 1 295 ? -48.686 7.594 -7.084 1.00 26.64 295 HIS A CA 1
ATOM 2219 C C . HIS A 1 295 ? -48.628 7.232 -8.571 1.00 26.64 295 HIS A C 1
ATOM 2221 O O . HIS A 1 295 ? -49.191 7.965 -9.370 1.00 26.64 295 HIS A O 1
ATOM 2227 N N . GLU A 1 296 ? -48.009 6.093 -8.883 1.00 29.84 296 GLU A N 1
ATOM 2228 C CA . GLU A 1 296 ? -48.283 5.144 -9.982 1.00 29.84 296 GLU A CA 1
ATOM 2229 C C . GLU A 1 296 ? -47.139 4.104 -9.881 1.00 29.84 296 GLU A C 1
ATOM 2231 O O . GLU A 1 296 ? -45.970 4.459 -9.885 1.00 29.84 296 GLU A O 1
ATOM 2236 N N . GLY A 1 297 ? -47.315 2.811 -9.607 1.00 25.56 297 GLY A N 1
ATOM 2237 C CA . GLY A 1 297 ? -48.371 1.909 -10.032 1.00 25.56 297 GLY A CA 1
ATOM 2238 C C . GLY A 1 297 ? -47.901 1.100 -11.243 1.00 25.56 297 GLY A C 1
ATOM 2239 O O . GLY A 1 297 ? -48.407 1.337 -12.324 1.00 25.56 297 GLY A O 1
ATOM 2240 N N . CYS A 1 298 ? -46.960 0.151 -11.095 1.00 25.88 298 CYS A N 1
ATOM 2241 C CA . CYS A 1 298 ? -46.907 -1.015 -11.991 1.00 25.88 298 CYS A CA 1
ATOM 2242 C C . CYS A 1 298 ? -46.031 -2.156 -11.448 1.00 25.88 298 CYS A C 1
ATOM 2244 O O . CYS A 1 298 ? -44.804 -2.081 -11.400 1.00 25.88 298 CYS A O 1
ATOM 2246 N N . SER A 1 299 ? -46.698 -3.243 -11.070 1.00 28.56 299 SER A N 1
ATOM 2247 C CA . SER A 1 299 ? -46.137 -4.572 -10.868 1.00 28.56 299 SER A CA 1
ATOM 2248 C C . SER A 1 299 ? -45.691 -5.193 -12.193 1.00 28.56 299 SER A C 1
ATOM 2250 O O . SER A 1 299 ? -46.455 -5.156 -13.156 1.00 28.56 299 SER A O 1
ATOM 2252 N N . LYS A 1 300 ? -44.555 -5.896 -12.201 1.00 31.22 300 LYS A N 1
ATOM 2253 C CA . LYS A 1 300 ? -44.372 -7.157 -12.942 1.00 31.22 300 LYS A CA 1
ATOM 2254 C C . LYS A 1 300 ? -43.137 -7.873 -12.400 1.00 31.22 300 LYS A C 1
ATOM 2256 O O . LYS A 1 300 ? -42.012 -7.419 -12.574 1.00 31.22 300 LYS A O 1
ATOM 2261 N N . GLY A 1 301 ? -43.379 -8.976 -11.699 1.00 26.78 301 GLY A N 1
ATOM 2262 C CA . GLY A 1 301 ? -42.344 -9.929 -11.330 1.00 26.78 301 GLY A CA 1
ATOM 2263 C C . GLY A 1 301 ? -41.961 -10.803 -12.518 1.00 26.78 301 GLY A C 1
ATOM 2264 O O . GLY A 1 301 ? -42.804 -11.097 -13.360 1.00 26.78 301 GLY A O 1
ATOM 2265 N N . VAL A 1 302 ? -40.710 -11.256 -12.534 1.00 31.38 302 VAL A N 1
ATOM 2266 C CA . VAL A 1 302 ? -40.328 -12.555 -13.093 1.00 31.38 302 VAL A CA 1
ATOM 2267 C C . VAL A 1 302 ? -39.256 -13.144 -12.181 1.00 31.38 302 VAL A C 1
ATOM 2269 O O . VAL A 1 302 ? -38.244 -12.520 -11.870 1.00 31.38 302 VAL A O 1
ATOM 2272 N N . SER A 1 303 ? -39.566 -14.342 -11.710 1.00 28.48 303 SER A N 1
ATOM 2273 C CA . SER A 1 303 ? -38.780 -15.263 -10.907 1.00 28.48 303 SER A CA 1
ATOM 2274 C C . SER A 1 303 ? -37.627 -15.882 -11.705 1.00 28.48 303 SER A C 1
ATOM 2276 O O . SER A 1 303 ? -37.737 -16.122 -12.903 1.00 28.48 303 SER A O 1
ATOM 2278 N N . GLY A 1 304 ? -36.528 -16.206 -11.019 1.00 28.58 304 GLY A N 1
ATOM 2279 C CA . GLY A 1 304 ? -35.393 -16.911 -11.616 1.00 28.58 304 GLY A CA 1
ATOM 2280 C C . GLY A 1 304 ? -34.339 -17.336 -10.596 1.00 28.58 304 GLY A C 1
ATOM 2281 O O . GLY A 1 304 ? -33.202 -16.886 -10.664 1.00 28.58 304 GLY A O 1
ATOM 2282 N N . LEU A 1 305 ? -34.721 -18.188 -9.638 1.00 27.39 305 LEU A N 1
ATOM 2283 C CA . LEU A 1 305 ? -33.782 -19.002 -8.854 1.00 27.39 305 LEU A CA 1
ATOM 2284 C C . LEU A 1 305 ? -33.058 -20.002 -9.775 1.00 27.39 305 LEU A C 1
ATOM 2286 O O . LEU A 1 305 ? -33.732 -20.674 -10.550 1.00 27.39 305 LEU A O 1
ATOM 2290 N N . LYS A 1 306 ? -31.738 -20.160 -9.601 1.00 28.83 306 LYS A N 1
ATOM 2291 C CA . LYS A 1 306 ? -30.925 -21.389 -9.802 1.00 28.83 306 LYS A CA 1
ATOM 2292 C C . LYS A 1 306 ? -29.528 -21.122 -9.198 1.00 28.83 306 LYS A C 1
ATOM 2294 O O . LYS A 1 306 ? -28.809 -20.261 -9.683 1.00 28.83 306 LYS A O 1
ATOM 2299 N N . SER A 1 307 ? -29.285 -21.527 -7.948 1.00 28.73 307 SER A N 1
ATOM 2300 C CA . SER A 1 307 ? -28.601 -22.773 -7.523 1.00 28.73 307 SER A CA 1
ATOM 2301 C C . SER A 1 307 ? -27.056 -22.748 -7.613 1.00 28.73 307 SER A C 1
ATOM 2303 O O . SER A 1 307 ? -26.487 -23.004 -8.666 1.00 28.73 307 SER A O 1
ATOM 2305 N N . PHE A 1 308 ? -26.410 -22.441 -6.476 1.00 29.78 308 PHE A N 1
ATOM 2306 C CA . PHE A 1 308 ? -25.325 -23.187 -5.784 1.00 29.78 308 PHE A CA 1
ATOM 2307 C C . PHE A 1 308 ? -24.907 -24.542 -6.425 1.00 29.78 308 PHE A C 1
ATOM 2309 O O . PHE A 1 308 ? -25.797 -25.339 -6.707 1.00 29.78 308 PHE A O 1
ATOM 2316 N N . LEU A 1 309 ? -23.632 -24.858 -6.745 1.00 29.72 309 LEU A N 1
ATOM 2317 C CA . LEU A 1 309 ? -22.436 -25.296 -5.949 1.00 29.72 309 LEU A CA 1
ATOM 2318 C C . LEU A 1 309 ? -21.338 -25.777 -6.969 1.00 29.72 309 LEU A C 1
ATOM 2320 O O . LEU A 1 309 ? -21.688 -25.903 -8.142 1.00 29.72 309 LEU A O 1
ATOM 2324 N N . PRO A 1 310 ? -20.123 -26.267 -6.604 1.00 35.75 310 PRO A N 1
ATOM 2325 C CA . PRO A 1 310 ? -19.131 -25.849 -5.601 1.00 35.75 310 PRO A CA 1
ATOM 2326 C C . PRO A 1 310 ? -17.666 -25.778 -6.137 1.00 35.75 310 PRO A C 1
ATOM 2328 O O . PRO A 1 310 ? -17.348 -26.220 -7.235 1.00 35.75 310 PRO A O 1
ATOM 2331 N N . VAL A 1 311 ? -16.801 -25.218 -5.283 1.00 33.75 311 VAL A N 1
ATOM 2332 C CA . VAL A 1 311 ? -15.397 -25.557 -4.934 1.00 33.75 311 VAL A CA 1
ATOM 2333 C C . VAL A 1 311 ? -14.607 -26.547 -5.817 1.00 33.75 311 VAL A C 1
ATOM 2335 O O . VAL A 1 311 ? -14.968 -27.716 -5.925 1.00 33.75 311 VAL A O 1
ATOM 2338 N N . ASN A 1 312 ? -13.436 -26.079 -6.268 1.00 37.44 312 ASN A N 1
ATOM 2339 C CA . ASN A 1 312 ? -12.115 -26.696 -6.061 1.00 37.44 312 ASN A CA 1
ATOM 2340 C C . ASN A 1 312 ? -11.092 -25.581 -5.805 1.00 37.44 312 ASN A C 1
ATOM 2342 O O . ASN A 1 312 ? -11.270 -24.492 -6.401 1.00 37.44 312 ASN A O 1
#

Mean predicted aligned error: 12.8 Å

Nearest PDB structures (foldseek):
  5jwb-assembly1_A  TM=5.841E-01  e=1.955E-11  Plasmodium falciparum 3D7
  5jwb-assembly1_H  TM=6.114E-01  e=7.341E-11  Plasmodium falciparum 3D7
  5jwc-assembly1_H  TM=5.828E-01  e=1.053E-10  Plasmodium falciparum 3D7
  6de6-assembly1_B  TM=5.822E-01  e=5.347E-03  Rhizobium sp. 4-9
  6de6-assembly1_A  TM=5.811E-01  e=1.676E-02  Rhizobium sp. 4-9

Solvent-accessible surface area (backbone atoms only — not comparable to full-atom values): 19164 Å² total; per-residue (Å²): 113,98,89,66,81,50,74,49,79,31,56,44,92,61,61,66,77,91,49,58,71,70,57,29,54,50,46,53,56,50,30,43,75,69,61,37,44,75,44,58,30,29,36,80,78,46,78,59,98,50,37,36,34,34,29,32,70,86,78,65,49,74,48,81,44,77,53,93,76,88,86,90,88,75,87,79,64,45,51,72,68,55,54,50,52,30,72,70,30,69,56,31,42,64,74,41,68,88,47,58,83,60,55,48,53,45,48,16,46,59,80,28,26,28,55,84,41,48,67,39,74,48,66,37,73,59,32,35,39,63,33,55,74,69,72,81,40,72,66,53,25,51,51,46,50,55,50,51,52,55,42,44,77,58,59,36,36,63,48,41,48,28,64,43,58,47,92,90,56,84,74,52,72,64,58,49,53,60,72,26,62,72,54,88,78,69,61,72,72,42,66,78,30,76,59,81,46,73,66,53,51,43,33,62,76,49,47,30,100,62,92,66,81,67,60,93,61,48,38,64,75,78,77,62,71,74,90,79,81,80,50,52,72,47,80,51,58,94,68,22,14,36,32,40,33,69,55,99,92,43,81,48,77,40,64,35,51,69,21,26,54,53,51,51,55,51,56,45,68,68,41,95,41,71,74,58,27,65,67,72,47,76,76,77,88,69,90,66,93,74,91,76,90,78,91,82,88,82,89,80,89,85,89,81,90,82,81,91,86,83,90,134

Secondary structure (DSSP, 8-state):
--S--EEEE-SSSSSSTTS-HHHHHHHHHHHHTTTEEEE-SEEEEEE-SSEEEEEETTT--EEEEE-S-----------HHHHHHHHHSHHHHHHHTTS-GGG--EEE-TTSEETTEEEEE--GGGEEESSS---S-HHHHHHHHHHHHHHHHTT-BTTTB-EEEPTTPPPPHHHHHHHT-PPPP-HHHHHT-SS--HHHHHHHHHT-SS--PPPTTEEE-----------EEEE-STT-EEEEEEETTEEEEEEEHHHHHHHHHHHHHT-SSHHHHHHHSPPP----------------------------

Sequence (312 aa):
MRFVRVTLLQNMDSILTTFSAPMQAQAIKTMQKQAVDIRLGVRVTAIARDEITLCNVKTNAEEKMPYGLCLWSAGNAARPLVRGLVGAIPEQVELSKAANPAAVKLSVDPYLRVIGARDIIALGDCSKMLGAPLPPTAQVAGQQGAYVARMINRGYQPNTGGLNVDPGVDLSEADRAAALQLRPIDAARMSDQPRLTELDLLAYLTNDSTYAQAPPGVSYYRKPFEFLSLGLMAYIGNEKALVSAEVLDSSFDVAGSLAFLLWRSVYITKQARARLAARSTPPPASYGIAASSQHEGCSKGVSGLKSFLPVN